Protein AF-0000000085149386 (afdb_homodimer)

Radius of gyration: 17.2 Å; Cα contacts (8 Å, |Δi|>4): 390; chains: 2; bounding box: 35×46×40 Å

pLDDT: mean 97.73, std 4.38, range [57.62, 98.94]

Solvent-accessible surface area (backbone atoms only — not comparable to full-atom values): 10062 Å² total; per-residue (Å²): 131,80,49,33,31,37,44,34,41,39,27,31,30,88,90,26,34,68,60,46,50,55,50,55,59,66,48,38,65,64,48,51,67,35,75,48,41,74,44,58,36,33,30,37,32,74,87,40,84,38,33,34,32,40,49,32,33,22,60,37,65,69,44,46,53,53,56,72,67,32,66,68,54,52,48,42,52,63,74,36,62,91,28,57,71,46,78,48,76,42,53,29,33,74,76,78,132,79,49,33,30,39,44,35,41,38,27,31,30,89,92,24,34,67,60,46,50,55,50,54,60,66,46,39,66,64,49,51,68,36,75,49,40,73,42,56,36,34,28,36,32,73,87,39,83,39,36,34,34,39,50,31,32,23,60,37,66,69,42,47,52,52,56,72,67,34,67,69,54,53,50,41,53,64,74,36,61,92,28,57,71,45,75,48,78,42,54,29,34,75,77,77

Foldseek 3Di:
DFWKKKKKKWFWDPVCQVQLVVLLVVCAPVVCPAPFWPHWDKDADPVHRRIIMIITIGNDPVSVVVVCPDVSVVVSCVSCPVGTDDMDMDIDTDPD/DFWKKKKKKWFWDPVCQVQLVVLLVVCAPVVCPFPFWPHWDKDADPVHRRMIIIITIGNDPVSVVVVVPDVSVVVSCVSCPVGTDDMDMDIDTDPD

InterPro domains:
  IPR007138 Antibiotic biosynthesis monooxygenase domain [PF03992] (5-78)
  IPR007138 Antibiotic biosynthesis monooxygenase domain [PS51725] (4-92)
  IPR011008 Dimeric alpha-beta barrel [SSF54909] (1-91)
  IPR050744 AI-2 Signaling Cycle Isomerase LsrG [PTHR33336] (3-86)

Secondary structure (DSSP, 8-state):
-PPEEEEEEEEE-GGGHHHHHHHHHHHHHHHHTSTTEEEEEEEEESS-TTEEEEEEEES-HHHHHHHHT-HHHHHHHHHTTTTEEEEEEEEEEE--/-PPEEEEEEEEE-GGGHHHHHHHHHHHHHHHHTSTTEEEEEEEEESS-TTEEEEEEEES-HHHHHHHHT-HHHHHHHHHTTTTEEEEEEEEEEE--

Organism: Shewanella frigidimarina (strain NCIMB 400) (NCBI:txid318167)

Structure (mmCIF, N/CA/C/O backbone):
data_AF-0000000085149386-model_v1
#
loop_
_entity.id
_entity.type
_entity.pdbx_description
1 polymer 'Antibiotic biosynthesis monooxygenase'
#
loop_
_atom_site.group_PDB
_atom_site.id
_atom_site.type_symbol
_atom_site.label_atom_id
_atom_site.label_alt_id
_atom_site.label_comp_id
_atom_site.label_asym_id
_atom_site.label_entity_id
_atom_site.label_seq_id
_a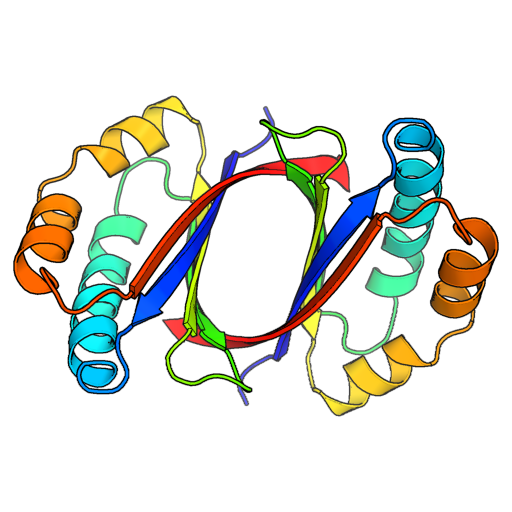tom_site.pdbx_PDB_ins_code
_atom_site.Cartn_x
_atom_site.Cartn_y
_atom_site.Cartn_z
_atom_site.occupancy
_atom_site.B_iso_or_equiv
_atom_site.auth_seq_id
_atom_site.auth_comp_id
_atom_site.auth_asym_id
_atom_site.auth_atom_id
_atom_site.pdbx_PDB_model_num
ATOM 1 N N . MET A 1 1 ? -15.672 -8.008 11.695 1 58 1 MET A N 1
ATOM 2 C CA . MET A 1 1 ? -15.82 -7.105 10.555 1 58 1 MET A CA 1
ATOM 3 C C . MET A 1 1 ? -14.469 -6.727 9.977 1 58 1 MET A C 1
ATOM 5 O O . MET A 1 1 ? -13.469 -6.676 10.695 1 58 1 MET A O 1
ATOM 9 N N . SER A 1 2 ? -14.32 -6.66 8.633 1 85 2 SER A N 1
ATOM 10 C CA . SER A 1 2 ? -12.992 -6.484 8.062 1 85 2 SER A CA 1
ATOM 11 C C . SER A 1 2 ? -12.523 -5.039 8.188 1 85 2 SER A C 1
ATOM 13 O O . SER A 1 2 ? -13.336 -4.113 8.18 1 85 2 SER A O 1
ATOM 15 N N . HIS A 1 3 ? -11.344 -4.836 8.68 1 96.31 3 HIS A N 1
ATOM 16 C CA . HIS A 1 3 ? -10.75 -3.51 8.797 1 96.31 3 HIS A CA 1
ATOM 17 C C . HIS A 1 3 ? -10.656 -2.832 7.43 1 96.31 3 HIS A C 1
ATOM 19 O O . HIS A 1 3 ? -10.664 -3.504 6.395 1 96.31 3 HIS A O 1
ATOM 25 N N . LEU A 1 4 ? -10.797 -1.495 7.469 1 98.56 4 LEU A N 1
ATOM 26 C CA . LEU A 1 4 ? -10.594 -0.702 6.258 1 98.56 4 LEU A CA 1
ATOM 27 C C . LEU A 1 4 ? -9.125 -0.352 6.074 1 98.56 4 LEU A C 1
ATOM 29 O O . LEU A 1 4 ? -8.461 0.085 7.02 1 98.56 4 LEU A O 1
ATOM 33 N N . THR A 1 5 ? -8.648 -0.653 4.863 1 98.81 5 THR A N 1
ATOM 34 C CA . THR A 1 5 ? -7.312 -0.192 4.504 1 98.81 5 THR A CA 1
ATOM 35 C C . THR A 1 5 ? -7.391 0.99 3.543 1 98.81 5 THR A C 1
ATOM 37 O O . THR A 1 5 ? -8.172 0.972 2.588 1 98.81 5 THR A O 1
ATOM 40 N N . ILE A 1 6 ? -6.668 2.047 3.873 1 98.88 6 ILE A N 1
ATOM 41 C CA . ILE A 1 6 ? -6.516 3.191 2.98 1 98.88 6 ILE A CA 1
ATOM 42 C C . ILE A 1 6 ? -5.086 3.248 2.451 1 98.88 6 ILE A C 1
ATOM 44 O O . ILE A 1 6 ? -4.129 3.141 3.221 1 98.88 6 ILE A O 1
ATOM 48 N N . VAL A 1 7 ? -4.996 3.332 1.133 1 98.88 7 VAL A N 1
ATOM 49 C CA . VAL A 1 7 ? -3.707 3.592 0.501 1 98.88 7 VAL A CA 1
ATOM 50 C C . VAL A 1 7 ? -3.719 4.973 -0.149 1 98.88 7 VAL A C 1
ATOM 52 O O . VAL A 1 7 ? -4.434 5.199 -1.129 1 98.88 7 VAL A O 1
ATOM 55 N N . ALA A 1 8 ? -2.955 5.898 0.405 1 98.81 8 ALA A N 1
ATOM 56 C CA . ALA A 1 8 ? -2.85 7.258 -0.122 1 98.81 8 ALA A CA 1
ATOM 57 C C . ALA A 1 8 ? -1.481 7.496 -0.754 1 98.81 8 ALA A C 1
ATOM 59 O O . ALA A 1 8 ? -0.45 7.297 -0.108 1 98.81 8 ALA A O 1
ATOM 60 N N . ASN A 1 9 ? -1.475 7.875 -1.968 1 98.88 9 ASN A N 1
ATOM 61 C CA . ASN A 1 9 ? -0.25 8.242 -2.672 1 98.88 9 ASN A CA 1
ATOM 62 C C . ASN A 1 9 ? -0.144 9.75 -2.865 1 98.88 9 ASN A C 1
ATOM 64 O O . ASN A 1 9 ? -1.094 10.391 -3.32 1 98.88 9 ASN A O 1
ATOM 68 N N . ILE A 1 10 ? 0.992 10.289 -2.449 1 98.81 10 ILE A N 1
ATOM 69 C CA . ILE A 1 10 ? 1.291 11.711 -2.57 1 98.81 10 ILE A CA 1
ATOM 70 C C . ILE A 1 10 ? 2.582 11.906 -3.365 1 98.81 10 ILE A C 1
ATOM 72 O O . ILE A 1 10 ? 3.633 11.383 -2.986 1 98.81 10 ILE A O 1
ATOM 76 N N . LYS A 1 11 ? 2.486 12.578 -4.465 1 98.81 11 LYS A N 1
ATOM 77 C CA . LYS A 1 11 ? 3.672 12.945 -5.234 1 98.81 11 LYS A CA 1
ATOM 78 C C . LYS A 1 11 ? 3.939 14.445 -5.156 1 98.81 11 LYS A C 1
ATOM 80 O O . LYS A 1 11 ? 3.113 15.25 -5.594 1 98.81 11 LYS A O 1
ATOM 85 N N . ALA A 1 12 ? 5.062 14.758 -4.633 1 98.88 12 ALA A N 1
ATOM 86 C CA . ALA A 1 12 ? 5.473 16.141 -4.488 1 98.88 12 ALA A CA 1
ATOM 87 C C . ALA A 1 12 ? 6.031 16.703 -5.797 1 98.88 12 ALA A C 1
ATOM 89 O O . ALA A 1 12 ? 6.594 15.945 -6.602 1 98.88 12 ALA A O 1
ATOM 90 N N . LYS A 1 13 ? 5.863 17.969 -5.977 1 98.69 13 LYS A N 1
ATOM 91 C CA . LYS A 1 13 ? 6.621 18.641 -7.027 1 98.69 13 LYS A CA 1
ATOM 92 C C . LYS A 1 13 ? 8.117 18.625 -6.719 1 98.69 13 LYS A C 1
ATOM 94 O O . LYS A 1 13 ? 8.516 18.734 -5.559 1 98.69 13 LYS A O 1
ATOM 99 N N . ALA A 1 14 ? 8.883 18.594 -7.777 1 97.31 14 ALA A N 1
ATOM 100 C CA . ALA A 1 14 ? 10.32 18.344 -7.676 1 97.31 14 ALA A CA 1
ATOM 101 C C . ALA A 1 14 ? 10.992 19.359 -6.754 1 97.31 14 ALA A C 1
ATOM 103 O O . ALA A 1 14 ? 11.922 19.016 -6.02 1 97.31 14 ALA A O 1
ATOM 104 N N . ASP A 1 15 ? 10.469 20.516 -6.734 1 97.69 15 ASP A N 1
ATOM 105 C CA . ASP A 1 15 ? 11.117 21.562 -5.969 1 97.69 15 ASP A CA 1
ATOM 106 C C . ASP A 1 15 ? 10.555 21.641 -4.555 1 97.69 15 ASP A C 1
ATOM 108 O O . ASP A 1 15 ? 11 22.469 -3.746 1 97.69 15 ASP A O 1
ATOM 112 N N . ASN A 1 16 ? 9.633 20.734 -4.223 1 98.5 16 ASN A N 1
ATOM 113 C CA . ASN A 1 16 ? 8.93 20.859 -2.953 1 98.5 16 ASN A CA 1
ATOM 114 C C . ASN A 1 16 ? 8.914 19.547 -2.182 1 98.5 16 ASN A C 1
ATOM 116 O O . ASN A 1 16 ? 8.062 19.344 -1.312 1 98.5 16 ASN A O 1
ATOM 120 N N . ILE A 1 17 ? 9.836 18.641 -2.479 1 98.62 17 ILE A N 1
ATOM 121 C CA . ILE A 1 17 ? 9.844 17.297 -1.9 1 98.62 17 ILE A CA 1
ATOM 122 C C . ILE A 1 17 ? 10.023 17.391 -0.387 1 98.62 17 ILE A C 1
ATOM 124 O O . ILE A 1 17 ? 9.273 16.766 0.373 1 98.62 17 ILE A O 1
ATOM 128 N N . GLU A 1 18 ? 10.961 18.156 0.115 1 98.44 18 GLU A N 1
ATOM 129 C CA . GLU A 1 18 ? 11.242 18.25 1.543 1 98.44 18 GLU A CA 1
ATOM 130 C C . GLU A 1 18 ? 10.094 18.906 2.299 1 98.44 18 GLU A C 1
ATOM 132 O O . GLU A 1 18 ? 9.773 18.5 3.422 1 98.44 18 GLU A O 1
ATOM 137 N N . LEU A 1 19 ? 9.539 19.906 1.743 1 98.69 19 LEU A N 1
ATOM 138 C CA . LEU A 1 19 ? 8.375 20.547 2.348 1 98.69 19 LEU A CA 1
ATOM 139 C C . LEU A 1 19 ? 7.242 19.531 2.535 1 98.69 19 LEU A C 1
ATOM 141 O O . LEU A 1 19 ? 6.68 19.422 3.629 1 98.69 19 LEU A O 1
ATOM 145 N N . VAL A 1 20 ? 6.926 18.828 1.473 1 98.81 20 VAL A N 1
ATOM 146 C CA . VAL A 1 20 ? 5.832 17.859 1.518 1 98.81 20 VAL A CA 1
ATOM 147 C C . VAL A 1 20 ? 6.141 16.781 2.551 1 98.81 20 VAL A C 1
ATOM 149 O O . VAL A 1 20 ? 5.285 16.438 3.375 1 98.81 20 VAL A O 1
ATOM 152 N N . LYS A 1 21 ? 7.34 16.281 2.561 1 98.75 21 LYS A N 1
ATOM 153 C CA . LYS A 1 21 ? 7.746 15.273 3.529 1 98.75 21 LYS A CA 1
ATOM 154 C C . LYS A 1 21 ? 7.535 15.758 4.961 1 98.75 21 LYS A C 1
ATOM 156 O O . LYS A 1 21 ? 6.938 15.062 5.777 1 98.75 21 LYS A O 1
ATOM 161 N N . THR A 1 22 ? 8.008 16.953 5.211 1 98.75 22 THR A N 1
ATOM 162 C CA . THR A 1 22 ? 7.922 17.531 6.547 1 98.75 22 THR A CA 1
ATOM 163 C C . THR A 1 22 ? 6.469 17.625 7.004 1 98.75 22 THR A C 1
ATOM 165 O O . THR A 1 22 ? 6.145 17.266 8.141 1 98.75 22 THR A O 1
ATOM 168 N N . GLU A 1 23 ? 5.645 18.047 6.133 1 98.81 23 GLU A N 1
ATOM 169 C CA . GLU A 1 23 ? 4.234 18.219 6.469 1 98.81 23 GLU A CA 1
ATOM 170 C C . GLU A 1 23 ? 3.553 16.859 6.66 1 98.81 23 GLU A C 1
ATOM 172 O O . GLU A 1 23 ? 2.676 16.719 7.512 1 98.81 23 GLU A O 1
ATOM 177 N N . LEU A 1 24 ? 3.934 15.859 5.875 1 98.81 24 LEU A N 1
ATOM 178 C CA . LEU A 1 24 ? 3.377 14.523 6.023 1 98.81 24 LEU A CA 1
ATOM 179 C C . LEU A 1 24 ? 3.768 13.922 7.367 1 98.81 24 LEU A C 1
ATOM 181 O O . LEU A 1 24 ? 2.945 13.281 8.031 1 98.81 24 LEU A O 1
ATOM 185 N N . VAL A 1 25 ? 4.984 14.094 7.793 1 98.75 25 VAL A N 1
ATOM 186 C CA . VAL A 1 25 ? 5.496 13.539 9.039 1 98.75 25 VAL A CA 1
ATOM 187 C C . VAL A 1 25 ? 4.699 14.086 10.219 1 98.75 25 VAL A C 1
ATOM 189 O O . VAL A 1 25 ? 4.449 13.375 11.195 1 98.75 25 VAL A O 1
ATOM 192 N N . LYS A 1 26 ? 4.203 15.305 10.133 1 98.5 26 LYS A N 1
ATOM 193 C CA . LYS A 1 26 ? 3.443 15.938 11.211 1 98.5 26 LYS A CA 1
ATOM 194 C C . LYS A 1 26 ? 2.115 15.219 11.438 1 98.5 26 LYS A C 1
ATOM 196 O O . LYS A 1 26 ? 1.51 15.352 12.508 1 98.5 26 LYS A O 1
ATOM 201 N N . LEU A 1 27 ? 1.667 14.516 10.445 1 98.75 27 LEU A N 1
ATOM 202 C CA . LEU A 1 27 ? 0.359 13.875 10.523 1 98.75 27 LEU A CA 1
ATOM 203 C C . LEU A 1 27 ? 0.434 12.586 11.336 1 98.75 27 LEU A C 1
ATOM 205 O O . LEU A 1 27 ? -0.589 12.086 11.805 1 98.75 27 LEU A O 1
ATOM 209 N N . ILE A 1 28 ? 1.586 12 11.516 1 98.69 28 ILE A N 1
ATOM 210 C CA . ILE A 1 28 ? 1.749 10.602 11.914 1 98.69 28 ILE A CA 1
ATOM 211 C C . ILE A 1 28 ? 1.278 10.414 13.352 1 98.69 28 ILE A C 1
ATOM 213 O O . ILE A 1 28 ? 0.315 9.688 13.609 1 98.69 28 ILE A O 1
ATOM 217 N N . GLU A 1 29 ? 1.832 11.102 14.305 1 98.38 29 GLU A N 1
ATOM 218 C CA . GLU A 1 29 ? 1.547 10.859 15.719 1 98.38 29 GLU A CA 1
ATOM 219 C C . GLU A 1 29 ? 0.106 11.227 16.062 1 98.38 29 GLU A C 1
ATOM 221 O O . GLU A 1 29 ? -0.576 10.492 16.766 1 98.38 29 GLU A O 1
ATOM 226 N N . VAL A 1 30 ? -0.347 12.328 15.594 1 98.31 30 VAL A N 1
ATOM 227 C CA . VAL A 1 30 ? -1.688 12.797 15.93 1 98.31 30 VAL A CA 1
ATOM 228 C C . VAL A 1 30 ? -2.729 11.836 15.352 1 98.31 30 VAL A C 1
ATOM 230 O O . VAL A 1 30 ? -3.746 11.555 15.992 1 98.31 30 VAL A O 1
ATOM 233 N N . THR A 1 31 ? -2.541 11.375 14.094 1 98.69 31 THR A N 1
ATOM 234 C CA . THR A 1 31 ? -3.469 10.438 13.469 1 98.69 31 THR A CA 1
ATOM 235 C C . THR A 1 31 ? -3.455 9.094 14.188 1 98.69 31 THR A C 1
ATOM 237 O O . THR A 1 31 ? -4.508 8.5 14.422 1 98.69 31 THR A O 1
ATOM 240 N N . ARG A 1 32 ? -2.248 8.539 14.555 1 98.62 32 ARG A N 1
ATOM 241 C CA . ARG A 1 32 ? -2.135 7.27 15.258 1 98.62 32 ARG A CA 1
ATOM 242 C C . ARG A 1 32 ? -2.871 7.312 16.594 1 98.62 32 ARG A C 1
ATOM 244 O O . ARG A 1 32 ? -3.318 6.281 17.094 1 98.62 32 ARG A O 1
ATOM 251 N N . ALA A 1 33 ? -3.07 8.531 17.125 1 98.44 33 ALA A N 1
ATOM 252 C CA . ALA A 1 33 ? -3.736 8.703 18.422 1 98.44 33 ALA A CA 1
ATOM 253 C C . ALA A 1 33 ? -5.25 8.781 18.25 1 98.44 33 ALA A C 1
ATOM 255 O O . ALA A 1 33 ? -5.992 8.727 19.234 1 98.44 33 ALA A O 1
ATOM 256 N N . GLU A 1 34 ? -5.727 8.867 17.062 1 98.38 34 GLU A N 1
ATOM 257 C CA . GLU A 1 34 ? -7.156 9 16.797 1 98.38 34 GLU A CA 1
ATOM 258 C C . GLU A 1 34 ? -7.898 7.699 17.078 1 98.38 34 GLU A C 1
ATOM 260 O O . GLU A 1 34 ? -7.363 6.613 16.844 1 98.38 34 GLU A O 1
ATOM 265 N N . GLU A 1 35 ? -9.078 7.855 17.5 1 98.12 35 GLU A N 1
ATOM 266 C CA . GLU A 1 35 ? -9.938 6.691 17.703 1 98.12 35 GLU A CA 1
ATOM 267 C C . GLU A 1 35 ? -10.117 5.902 16.406 1 98.12 35 GLU A C 1
ATOM 269 O O . GLU A 1 35 ? -10.414 6.477 15.359 1 98.12 35 GLU A O 1
ATOM 274 N N . GLY A 1 36 ? -9.875 4.609 16.5 1 98.38 36 GLY A N 1
ATOM 275 C CA . GLY A 1 36 ? -10.141 3.719 15.375 1 98.38 36 GLY A CA 1
ATOM 276 C C . GLY A 1 36 ? -8.945 3.531 14.461 1 98.38 36 GLY A C 1
ATOM 277 O O . GLY A 1 36 ? -8.953 2.67 13.586 1 98.38 36 GLY A O 1
ATOM 278 N N . CYS A 1 37 ? -7.914 4.367 14.609 1 98.75 37 CYS A N 1
ATOM 279 C CA . CYS A 1 37 ? -6.707 4.184 13.82 1 98.75 37 CYS A CA 1
ATOM 280 C C . CYS A 1 37 ? -5.895 2.998 14.328 1 98.75 37 CYS A C 1
ATOM 282 O O . CYS A 1 3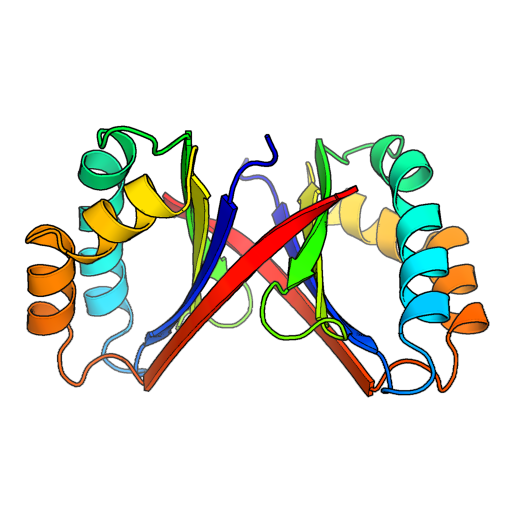7 ? -5.391 3.02 15.445 1 98.75 37 CYS A O 1
ATOM 284 N N . ILE A 1 38 ? -5.754 2.012 13.547 1 98.56 38 ILE A N 1
ATOM 285 C CA . ILE A 1 38 ? -5.012 0.811 13.914 1 98.56 38 ILE A CA 1
ATOM 286 C C . ILE A 1 38 ? -3.551 0.959 13.492 1 98.56 38 ILE A C 1
ATOM 288 O O . ILE A 1 38 ? -2.641 0.607 14.25 1 98.56 38 ILE A O 1
ATOM 292 N N . SER A 1 39 ? -3.344 1.444 12.344 1 98.31 39 SER A N 1
ATOM 293 C CA . SER A 1 39 ? -2.006 1.742 11.844 1 98.31 39 SER A CA 1
ATOM 294 C C . SER A 1 39 ? -2.027 2.9 10.852 1 98.31 39 SER A C 1
ATOM 296 O O . SER A 1 39 ? -3.043 3.143 10.195 1 98.31 39 SER A O 1
ATOM 298 N N . TYR A 1 40 ? -1.013 3.643 10.812 1 98.75 40 TYR A N 1
ATOM 299 C CA . TYR A 1 40 ? -0.788 4.82 9.984 1 98.75 40 TYR A CA 1
ATOM 300 C C . TYR A 1 40 ? 0.69 4.973 9.641 1 98.75 40 TYR A C 1
ATOM 302 O O . TYR A 1 40 ? 1.415 5.711 10.312 1 98.75 40 TYR A O 1
ATOM 310 N N . ASP A 1 41 ? 1.121 4.332 8.531 1 98.69 41 ASP A N 1
ATOM 311 C CA . ASP A 1 41 ? 2.545 4.215 8.234 1 98.69 41 ASP A CA 1
ATOM 312 C C . ASP A 1 41 ? 2.91 5.008 6.98 1 98.69 41 ASP A C 1
ATOM 314 O O . ASP A 1 41 ? 2.334 4.789 5.914 1 98.69 41 ASP A O 1
ATOM 318 N N . LEU A 1 42 ? 3.787 5.918 7.133 1 98.88 42 LEU A N 1
ATOM 319 C CA . LEU A 1 42 ? 4.297 6.707 6.016 1 98.88 42 LEU A CA 1
ATOM 320 C C . LEU A 1 42 ? 5.484 6.012 5.359 1 98.88 42 LEU A C 1
ATOM 322 O O . LEU A 1 42 ? 6.41 5.574 6.043 1 98.88 42 LEU A O 1
ATOM 326 N N . HIS A 1 43 ? 5.395 5.848 4.043 1 98.81 43 HIS A N 1
ATOM 327 C CA . HIS A 1 43 ? 6.469 5.27 3.238 1 98.81 43 HIS A CA 1
ATOM 328 C C . HIS A 1 43 ? 7.023 6.289 2.252 1 98.81 43 HIS A C 1
ATOM 330 O O . HIS A 1 43 ? 6.359 7.277 1.927 1 98.81 43 HIS A O 1
ATOM 336 N N . ARG A 1 44 ? 8.273 6.055 1.864 1 98.62 44 ARG A N 1
ATOM 337 C CA . ARG A 1 44 ? 8.828 6.727 0.692 1 98.62 44 ARG A CA 1
ATOM 338 C C . ARG A 1 44 ? 9.266 5.715 -0.359 1 98.62 44 ARG A C 1
ATOM 340 O O . ARG A 1 44 ? 9.836 4.6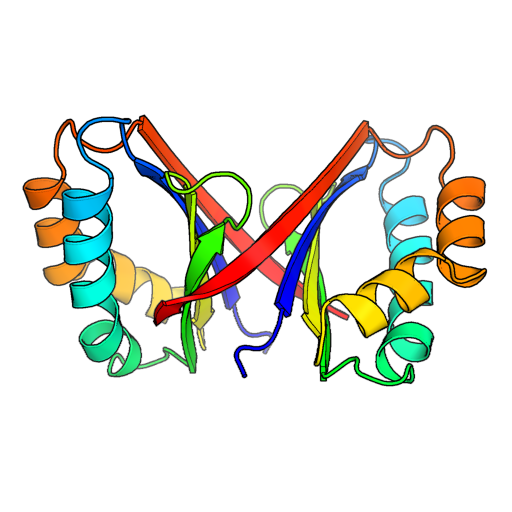72 -0.026 1 98.62 44 ARG A O 1
ATOM 347 N N . ASP A 1 45 ? 8.992 6.039 -1.663 1 98.81 45 ASP A N 1
ATOM 348 C CA . ASP A 1 45 ? 9.391 5.211 -2.797 1 98.81 45 ASP A CA 1
ATOM 349 C C . ASP A 1 45 ? 10.914 5.23 -2.979 1 98.81 45 ASP A C 1
ATOM 351 O O . ASP A 1 45 ? 11.516 6.301 -3.061 1 98.81 45 ASP A O 1
ATOM 355 N N . ASN A 1 46 ? 11.477 4.031 -3.029 1 98.06 46 ASN A N 1
ATOM 356 C CA . ASN A 1 46 ? 12.93 3.93 -3.096 1 98.06 46 ASN A CA 1
ATOM 357 C C . ASN A 1 46 ? 13.461 4.367 -4.457 1 98.06 46 ASN A C 1
ATOM 359 O O . ASN A 1 46 ? 14.641 4.695 -4.594 1 98.06 46 ASN A O 1
ATOM 363 N N . GLU A 1 47 ? 12.594 4.391 -5.465 1 97.81 47 GLU A N 1
ATOM 364 C CA . GLU A 1 47 ? 13.031 4.699 -6.824 1 97.81 47 GLU A CA 1
ATOM 365 C C . GLU A 1 47 ? 12.547 6.078 -7.262 1 97.81 47 GLU A C 1
ATOM 367 O O . GLU A 1 47 ? 12.844 6.523 -8.367 1 97.81 47 GLU A O 1
ATOM 372 N N . ASN A 1 48 ? 11.734 6.715 -6.543 1 98.25 48 ASN A N 1
ATOM 373 C CA . ASN A 1 48 ? 11.195 8.047 -6.793 1 98.25 48 ASN A CA 1
ATOM 374 C C . ASN A 1 48 ? 11.023 8.836 -5.496 1 98.25 48 ASN A C 1
ATOM 376 O O . ASN A 1 48 ? 9.984 8.734 -4.84 1 98.25 48 ASN A O 1
ATOM 380 N N . SER A 1 49 ? 11.977 9.641 -5.137 1 97.62 49 SER A N 1
ATOM 381 C CA . SER A 1 49 ? 12.039 10.312 -3.846 1 97.62 49 SER A CA 1
ATOM 382 C C . SER A 1 49 ? 10.867 11.273 -3.668 1 97.62 49 SER A C 1
ATOM 384 O O . SER A 1 49 ? 10.586 11.719 -2.553 1 97.62 49 SER A O 1
ATOM 386 N N . ALA A 1 50 ? 10.195 11.648 -4.758 1 98.69 50 ALA A N 1
ATOM 387 C CA . ALA A 1 50 ? 9.062 12.57 -4.68 1 98.69 50 ALA A CA 1
ATOM 388 C C . ALA A 1 50 ? 7.777 11.828 -4.328 1 98.69 50 ALA A C 1
ATOM 390 O O . ALA A 1 50 ? 6.754 12.453 -4.039 1 98.69 50 ALA A O 1
ATOM 391 N N . HIS A 1 51 ? 7.777 10.531 -4.363 1 98.88 51 HIS A N 1
ATOM 392 C CA . HIS A 1 51 ? 6.586 9.719 -4.145 1 98.88 51 HIS A CA 1
ATOM 393 C C . HIS A 1 51 ? 6.535 9.18 -2.715 1 98.88 51 HIS A C 1
ATOM 395 O O . HIS A 1 51 ? 7.387 8.383 -2.316 1 98.88 51 HIS A O 1
ATOM 401 N N . PHE A 1 52 ? 5.48 9.664 -1.913 1 98.94 52 PHE A N 1
ATOM 402 C CA . PHE A 1 52 ? 5.168 9.203 -0.566 1 98.94 52 PHE A CA 1
ATOM 403 C C . PHE A 1 52 ? 3.867 8.406 -0.554 1 98.94 52 PHE A C 1
ATOM 405 O O . PHE A 1 52 ? 3.008 8.602 -1.418 1 98.94 52 PHE A O 1
ATOM 412 N N . MET A 1 53 ? 3.773 7.555 0.472 1 98.94 53 MET A N 1
ATOM 413 C CA . MET A 1 53 ? 2.568 6.738 0.579 1 98.94 53 MET A CA 1
ATOM 414 C C . MET A 1 53 ? 2.215 6.477 2.039 1 98.94 53 MET A C 1
ATOM 416 O O . MET A 1 53 ? 3.07 6.074 2.828 1 98.94 53 MET A O 1
ATOM 420 N N . PHE A 1 54 ? 0.958 6.762 2.371 1 98.94 54 PHE A N 1
ATOM 421 C CA . PHE A 1 54 ? 0.427 6.254 3.629 1 98.94 54 PHE A CA 1
ATOM 422 C C . PHE A 1 54 ? -0.276 4.918 3.422 1 98.94 54 PHE A C 1
ATOM 424 O O . PHE A 1 54 ? -1.1 4.781 2.516 1 98.94 54 PHE A O 1
ATOM 431 N N . TYR A 1 55 ? 0.11 3.963 4.164 1 98.88 55 TYR A N 1
ATOM 432 C CA . TYR A 1 55 ? -0.668 2.748 4.383 1 98.88 55 TYR A CA 1
ATOM 433 C C . TYR A 1 55 ? -1.391 2.797 5.723 1 98.88 55 TYR A C 1
ATOM 435 O O . TYR A 1 55 ? -0.753 2.789 6.777 1 98.88 55 TYR A O 1
ATOM 443 N N . GLU A 1 56 ? -2.756 2.816 5.648 1 98.81 56 GLU A N 1
ATOM 444 C CA . GLU A 1 56 ? -3.562 3.037 6.848 1 98.81 56 GLU A CA 1
ATOM 445 C C . GLU A 1 56 ? -4.523 1.874 7.086 1 98.81 56 GLU A C 1
ATOM 447 O O . GLU A 1 56 ? -5.098 1.33 6.141 1 98.81 56 GLU A O 1
ATOM 452 N N . THR A 1 57 ? -4.641 1.545 8.328 1 98.75 57 THR A N 1
ATOM 453 C CA . THR A 1 57 ? -5.688 0.604 8.719 1 98.75 57 THR A CA 1
ATOM 454 C C . THR A 1 57 ? -6.602 1.218 9.773 1 98.75 57 THR A C 1
ATOM 456 O O . THR A 1 57 ? -6.125 1.751 10.781 1 98.75 57 THR A O 1
ATOM 459 N N . TRP A 1 58 ? -7.871 1.123 9.508 1 98.69 58 TRP A N 1
ATOM 460 C CA . TRP A 1 58 ? -8.891 1.729 10.359 1 98.69 58 TRP A CA 1
ATOM 461 C C . TRP A 1 58 ? -9.906 0.689 10.82 1 98.69 58 TRP A C 1
ATOM 463 O O . TRP A 1 58 ? -10.258 -0.216 10.062 1 98.69 58 TRP A O 1
ATOM 473 N N . GLN A 1 59 ? -10.359 0.905 12 1 98.44 59 GLN A N 1
ATOM 474 C CA . GLN A 1 59 ? -11.359 -0.008 12.555 1 98.44 59 GLN A CA 1
ATOM 475 C C . GLN A 1 59 ? -12.633 -0.007 11.719 1 98.44 59 GLN A C 1
ATOM 477 O O . GLN A 1 59 ? -13.227 -1.062 11.477 1 98.44 59 GLN A O 1
ATOM 482 N N . THR A 1 60 ? -13.062 1.175 11.383 1 97.81 60 THR A N 1
ATOM 483 C CA . THR A 1 60 ? -14.258 1.296 10.555 1 97.81 60 THR A CA 1
ATOM 484 C C . THR A 1 60 ? -14.109 2.451 9.562 1 97.81 60 THR A C 1
ATOM 486 O O . THR A 1 60 ? -13.305 3.357 9.773 1 97.81 60 THR A O 1
ATOM 489 N N . ARG A 1 61 ? -14.914 2.377 8.492 1 97.06 61 ARG A N 1
ATOM 490 C CA . ARG A 1 61 ? -14.938 3.465 7.52 1 97.06 61 ARG A CA 1
ATOM 491 C C . ARG A 1 61 ? -15.438 4.758 8.156 1 97.06 61 ARG A C 1
ATOM 493 O O . ARG A 1 61 ? -14.977 5.848 7.805 1 97.06 61 ARG A O 1
ATOM 500 N N . GLU A 1 62 ? -16.406 4.652 9.078 1 97.62 62 GLU A N 1
ATOM 501 C CA . GLU A 1 62 ? -16.953 5.824 9.758 1 97.62 62 GLU A CA 1
ATOM 502 C C . GLU A 1 62 ? -15.867 6.562 10.539 1 97.62 62 GLU A C 1
ATOM 504 O O . GLU A 1 62 ? -15.812 7.793 10.523 1 97.62 62 GLU A O 1
ATOM 509 N N . LEU A 1 63 ? -15.047 5.816 11.188 1 98.19 63 LEU A N 1
ATOM 510 C CA . LEU A 1 63 ? -13.984 6.434 11.977 1 98.19 63 LEU A CA 1
ATOM 511 C C . LEU A 1 63 ? -12.922 7.051 11.062 1 98.19 63 LEU A C 1
ATOM 513 O O . LEU A 1 63 ? -12.359 8.094 11.383 1 98.19 63 LEU A O 1
ATOM 517 N N . TRP A 1 64 ? -12.711 6.449 9.898 1 98.38 64 TRP A N 1
ATOM 518 C CA . TRP A 1 64 ? -11.812 7.043 8.906 1 98.38 64 TRP A CA 1
ATOM 519 C C . TRP A 1 64 ? -12.391 8.352 8.367 1 98.38 64 TRP A C 1
ATOM 521 O O . TRP A 1 64 ? -11.656 9.32 8.172 1 98.38 64 TRP A O 1
ATOM 531 N N . ARG A 1 65 ? -13.719 8.383 8.211 1 97.94 65 ARG A N 1
ATOM 532 C CA . ARG A 1 65 ? -14.352 9.609 7.742 1 97.94 65 ARG A CA 1
ATOM 533 C C . ARG A 1 65 ? -14.148 10.742 8.734 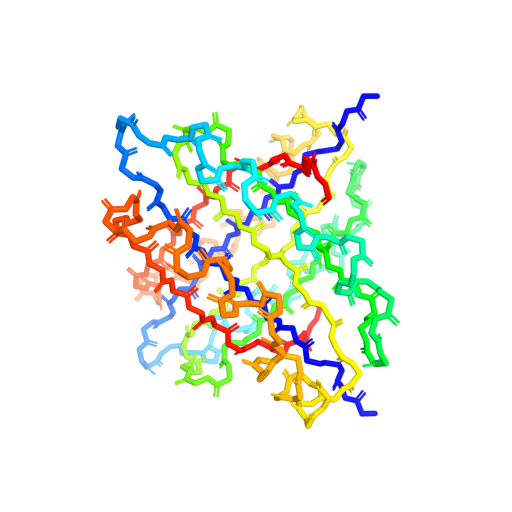1 97.94 65 ARG A C 1
ATOM 535 O O . ARG A 1 65 ? -13.945 11.898 8.344 1 97.94 65 ARG A O 1
ATOM 542 N N . VAL A 1 66 ? -14.234 10.453 9.992 1 98.12 66 VAL A N 1
ATOM 543 C CA . VAL A 1 66 ? -13.953 11.445 11.023 1 98.12 66 VAL A CA 1
ATOM 544 C C . VAL A 1 66 ? -12.523 11.977 10.859 1 98.12 66 VAL A C 1
ATOM 546 O O . VAL A 1 66 ? -12.289 13.18 10.922 1 98.12 66 VAL A O 1
ATOM 549 N N . HIS A 1 67 ? -11.594 11.047 10.641 1 98.5 67 HIS A N 1
ATOM 550 C CA . HIS A 1 67 ? -10.203 11.406 10.391 1 98.5 67 HIS A CA 1
ATOM 551 C C . HIS A 1 67 ? -10.086 12.375 9.227 1 98.5 67 HIS A C 1
ATOM 553 O O . HIS A 1 67 ? -9.336 13.352 9.297 1 98.5 67 HIS A O 1
ATOM 559 N N . MET A 1 68 ? -10.836 12.18 8.195 1 97.81 68 MET A N 1
ATOM 560 C CA . MET A 1 68 ? -10.734 12.977 6.977 1 97.81 68 MET A CA 1
ATOM 561 C C . MET A 1 68 ? -11.234 14.398 7.215 1 97.81 68 MET A C 1
ATOM 563 O O . MET A 1 68 ? -10.938 15.305 6.43 1 97.81 68 MET A O 1
ATOM 567 N N . GLU A 1 69 ? -11.93 14.602 8.297 1 97.06 69 GLU A N 1
ATOM 568 C CA . GLU A 1 69 ? -12.484 15.914 8.602 1 97.06 69 GLU A CA 1
ATOM 569 C C . GLU A 1 69 ? -11.648 16.641 9.648 1 97.06 69 GLU A C 1
ATOM 571 O O . GLU A 1 69 ? -11.977 17.766 10.047 1 97.06 69 GLU A O 1
ATOM 576 N N . ASN A 1 70 ? -10.633 16.125 10 1 96.5 70 ASN A N 1
ATOM 577 C CA . ASN A 1 70 ? -9.836 16.688 11.086 1 96.5 70 ASN A CA 1
ATOM 578 C C . ASN A 1 70 ? -9.055 17.922 10.625 1 96.5 70 ASN A C 1
ATOM 580 O O . ASN A 1 70 ? -8.656 18 9.461 1 96.5 70 ASN A O 1
ATOM 584 N N . GLN A 1 71 ? -8.766 18.781 11.586 1 97.31 71 GLN A N 1
ATOM 585 C CA . GLN A 1 71 ? -8.055 20.031 11.32 1 97.31 71 GLN A CA 1
ATOM 586 C C . GLN A 1 71 ? -6.637 19.766 10.844 1 97.31 71 GLN A C 1
ATOM 588 O O . GLN A 1 71 ? -6.102 20.516 10.016 1 97.31 71 GLN A O 1
ATOM 593 N N . HIS A 1 72 ? -6.004 18.734 11.297 1 97.56 72 HIS A N 1
ATOM 594 C CA . HIS A 1 72 ? -4.617 18.469 10.93 1 97.56 72 HIS A CA 1
ATOM 595 C C . HIS A 1 72 ? -4.484 18.188 9.438 1 97.56 72 HIS A C 1
ATOM 597 O O . HIS A 1 72 ? -3.492 18.578 8.82 1 97.56 72 HIS A O 1
ATOM 603 N N . LEU A 1 73 ? -5.465 17.516 8.844 1 97.62 73 LEU A N 1
ATOM 604 C CA . LEU A 1 73 ? -5.445 17.281 7.406 1 97.62 73 LEU A CA 1
ATOM 605 C C . LEU A 1 73 ? -5.668 18.562 6.633 1 97.62 73 LEU A C 1
ATOM 607 O O . LEU A 1 73 ? -5.02 18.812 5.609 1 97.62 73 LEU A O 1
ATOM 611 N N . ALA A 1 74 ? -6.598 19.375 7.141 1 97.44 74 ALA A N 1
ATOM 612 C CA . ALA A 1 74 ? -6.809 20.688 6.527 1 97.44 74 ALA A CA 1
ATOM 613 C C . ALA A 1 74 ? -5.531 21.531 6.566 1 97.44 74 ALA A C 1
ATOM 615 O O . ALA A 1 74 ? -5.199 22.203 5.594 1 97.44 74 ALA A O 1
ATOM 616 N N . ASP A 1 75 ? -4.867 21.516 7.633 1 98.19 75 ASP A N 1
ATOM 617 C CA . ASP A 1 75 ? -3.602 22.219 7.777 1 98.19 75 ASP A CA 1
ATOM 618 C C . ASP A 1 75 ? -2.566 21.703 6.781 1 98.19 75 ASP A C 1
ATOM 620 O O . ASP A 1 75 ? -1.823 22.484 6.188 1 98.19 75 ASP A O 1
ATOM 624 N N . PHE A 1 76 ? -2.494 20.391 6.586 1 98.62 76 PHE A N 1
ATOM 625 C CA . PHE A 1 76 ? -1.591 19.797 5.609 1 98.62 76 PHE A CA 1
ATOM 626 C C . PHE A 1 76 ? -1.887 20.312 4.207 1 98.62 76 PHE A C 1
ATOM 628 O O . PHE A 1 76 ? -0.975 20.719 3.488 1 98.62 76 PHE A O 1
ATOM 635 N N . VAL A 1 77 ? -3.139 20.328 3.855 1 97.81 77 VAL A N 1
ATOM 636 C CA . VAL A 1 77 ? -3.543 20.766 2.525 1 97.81 77 VAL A CA 1
ATOM 637 C C . VAL A 1 77 ? -3.152 22.219 2.326 1 97.81 77 VAL A C 1
ATOM 639 O O . VAL A 1 77 ? -2.586 22.594 1.292 1 97.81 77 VAL A O 1
ATOM 642 N N . ALA A 1 78 ? -3.422 23 3.303 1 98.31 78 ALA A N 1
ATOM 643 C CA . ALA A 1 78 ? -3.082 24.422 3.232 1 98.31 78 ALA A CA 1
ATOM 644 C C . ALA A 1 78 ? -1.573 24.625 3.131 1 98.31 78 ALA A C 1
ATOM 646 O O . ALA A 1 78 ? -1.099 25.422 2.316 1 98.31 78 ALA A O 1
ATOM 647 N N . ALA A 1 79 ? -0.816 23.906 3.883 1 98.5 79 ALA A N 1
ATOM 648 C CA . ALA A 1 79 ? 0.634 24.062 3.973 1 98.5 79 ALA A CA 1
ATOM 649 C C . ALA A 1 79 ? 1.315 23.578 2.691 1 98.5 79 ALA A C 1
ATOM 651 O O . ALA A 1 79 ? 2.42 24.031 2.367 1 98.5 79 ALA A O 1
ATOM 652 N N . THR A 1 80 ? 0.682 22.719 1.919 1 98.56 80 THR A N 1
ATOM 653 C CA . THR A 1 80 ? 1.337 22.125 0.754 1 98.56 80 THR A CA 1
ATOM 654 C C . THR A 1 80 ? 0.663 22.594 -0.535 1 98.56 80 THR A C 1
ATOM 656 O O . THR A 1 80 ? 0.795 21.938 -1.576 1 98.56 80 THR A O 1
ATOM 659 N N . GLN A 1 81 ? -0.131 23.594 -0.371 1 97.38 81 GLN A N 1
ATOM 660 C CA . GLN A 1 81 ? -0.771 24.141 -1.562 1 97.38 81 GLN A CA 1
ATOM 661 C C . GLN A 1 81 ? 0.26 24.469 -2.641 1 97.38 81 GLN A C 1
ATOM 663 O O . GLN A 1 81 ? 1.25 25.141 -2.373 1 97.38 81 GLN A O 1
ATOM 668 N N . GLY A 1 82 ? 0.034 23.891 -3.842 1 97.94 82 GLY A N 1
ATOM 669 C CA . GLY A 1 82 ? 0.931 24.141 -4.957 1 97.94 82 GLY A CA 1
ATOM 670 C C . GLY A 1 82 ? 2.174 23.266 -4.934 1 97.94 82 GLY A C 1
ATOM 671 O O . GLY A 1 82 ? 2.99 23.312 -5.855 1 97.94 82 GLY A O 1
ATOM 672 N N . ALA A 1 83 ? 2.369 22.453 -3.896 1 98.69 83 ALA A N 1
ATOM 673 C CA . ALA A 1 83 ? 3.594 21.672 -3.717 1 98.69 83 ALA A CA 1
ATOM 674 C C . ALA A 1 83 ? 3.375 20.203 -4.102 1 98.69 83 ALA A C 1
ATOM 676 O O . ALA A 1 83 ? 4.336 19.453 -4.254 1 98.69 83 ALA A O 1
ATOM 677 N N . VAL A 1 84 ? 2.123 19.828 -4.277 1 98.62 84 VAL A N 1
ATOM 678 C CA . VAL A 1 84 ? 1.761 18.438 -4.562 1 98.62 84 VAL A CA 1
ATOM 679 C C . VAL A 1 84 ? 1.315 18.312 -6.02 1 98.62 84 VAL A C 1
ATOM 681 O O . VAL A 1 84 ? 0.499 19.109 -6.496 1 98.62 84 VAL A O 1
ATOM 684 N N . ASP A 1 85 ? 1.933 17.391 -6.672 1 98.44 85 ASP A N 1
ATOM 685 C CA . ASP A 1 85 ? 1.62 17.141 -8.078 1 98.44 85 ASP A CA 1
ATOM 686 C C . ASP A 1 85 ? 0.435 16.188 -8.219 1 98.44 85 ASP A C 1
ATOM 688 O O . ASP A 1 85 ? -0.416 16.375 -9.094 1 98.44 85 ASP A O 1
ATOM 692 N N . GLU A 1 86 ? 0.401 15.219 -7.395 1 98.19 86 GLU A N 1
ATOM 693 C CA . GLU A 1 86 ? -0.632 14.188 -7.441 1 98.19 86 GLU A CA 1
ATOM 694 C C . GLU A 1 86 ? -0.983 13.695 -6.043 1 98.19 86 GLU A C 1
ATOM 696 O O . GLU A 1 86 ? -0.099 13.516 -5.203 1 98.19 86 GLU A O 1
ATOM 701 N N . PHE A 1 87 ? -2.227 13.547 -5.773 1 98.19 87 PHE A N 1
ATOM 702 C CA . PHE A 1 87 ? -2.77 12.922 -4.57 1 98.19 87 PHE A CA 1
ATOM 703 C C . PHE A 1 87 ? -3.885 11.945 -4.922 1 98.19 87 PHE A C 1
ATOM 705 O O . PHE A 1 87 ? -4.918 12.344 -5.465 1 98.19 87 PHE A O 1
ATOM 712 N N . THR A 1 88 ? -3.65 10.695 -4.641 1 98.25 88 THR A N 1
ATOM 713 C CA . THR A 1 88 ? -4.676 9.695 -4.895 1 98.25 88 THR A CA 1
ATOM 714 C C . THR A 1 88 ? -4.977 8.898 -3.627 1 98.25 88 THR A C 1
ATOM 716 O O . THR A 1 88 ? -4.121 8.773 -2.746 1 98.25 88 THR A O 1
ATOM 719 N N . LEU A 1 89 ? -6.199 8.414 -3.527 1 98.31 89 LEU A N 1
ATOM 720 C CA . LEU A 1 89 ? -6.668 7.633 -2.389 1 98.31 89 LEU A CA 1
ATOM 721 C C . LEU A 1 89 ? -7.438 6.402 -2.852 1 98.31 89 LEU A C 1
ATOM 723 O O . LEU A 1 89 ? -8.344 6.508 -3.68 1 98.31 89 LEU A O 1
ATOM 727 N N . ASN A 1 90 ? -7.051 5.25 -2.352 1 98.69 90 ASN A N 1
ATOM 728 C CA . ASN A 1 90 ? -7.797 4.02 -2.588 1 98.69 90 ASN A CA 1
ATOM 729 C C . ASN A 1 90 ? -8.305 3.414 -1.282 1 98.69 90 ASN A C 1
ATOM 731 O O . ASN A 1 90 ? -7.547 3.273 -0.32 1 98.69 90 ASN A O 1
ATOM 735 N N . GLU A 1 91 ? -9.617 3.1 -1.262 1 98.69 91 GLU A N 1
ATOM 736 C CA . GLU A 1 91 ? -10.18 2.277 -0.191 1 98.69 91 GLU A CA 1
ATOM 737 C C . GLU A 1 91 ? -10.062 0.792 -0.52 1 98.69 91 GLU A C 1
ATOM 739 O O . GLU A 1 91 ? -10.578 0.337 -1.545 1 98.69 91 GLU A O 1
ATOM 744 N N . MET A 1 92 ? -9.383 0.114 0.393 1 98.62 92 MET A N 1
ATOM 745 C CA . MET A 1 92 ? -9.086 -1.291 0.13 1 98.62 92 MET A CA 1
ATOM 746 C C . MET A 1 92 ? -9.602 -2.178 1.258 1 98.62 92 MET A C 1
ATOM 748 O O . MET A 1 92 ? -9.773 -1.716 2.387 1 98.62 92 MET A O 1
ATOM 752 N N . THR A 1 93 ? -9.805 -3.459 0.909 1 98.06 93 THR A N 1
ATOM 753 C CA . THR A 1 93 ? -10.109 -4.508 1.875 1 98.06 93 THR A CA 1
ATOM 754 C C . THR A 1 93 ? -9.125 -5.668 1.739 1 98.06 93 THR A C 1
ATOM 756 O O . THR A 1 93 ? -8.82 -6.105 0.626 1 98.06 93 THR A O 1
ATOM 759 N N . VAL A 1 94 ? -8.562 -6.137 2.896 1 98.19 94 VAL A N 1
ATOM 760 C CA . VAL A 1 94 ? -7.703 -7.316 2.877 1 98.19 94 VAL A CA 1
ATOM 761 C C . VAL A 1 94 ? -8.539 -8.555 2.557 1 98.19 94 VAL A C 1
ATOM 763 O O . VAL A 1 94 ? -9.555 -8.812 3.205 1 98.19 94 VAL A O 1
ATOM 766 N N . ILE A 1 95 ? -8.141 -9.328 1.599 1 97.88 95 ILE A N 1
ATOM 767 C CA . ILE A 1 95 ? -8.93 -10.492 1.204 1 97.88 95 ILE A CA 1
ATOM 768 C C . ILE A 1 95 ? -8.086 -11.758 1.349 1 97.88 95 ILE A C 1
ATOM 770 O O . ILE A 1 95 ? -8.539 -12.852 1.003 1 97.88 95 ILE A O 1
ATOM 774 N N . GLY A 1 96 ? -6.883 -11.633 1.729 1 93.62 96 GLY A N 1
ATOM 775 C CA . GLY A 1 96 ? -5.977 -12.75 1.938 1 93.62 96 GLY A CA 1
ATOM 776 C C . GLY A 1 96 ? -4.598 -12.32 2.396 1 93.62 96 GLY A C 1
ATOM 777 O O . GLY A 1 96 ? -4.242 -11.148 2.299 1 93.62 96 GLY A O 1
ATOM 778 N N . MET B 1 1 ? 18.047 -2.541 10.805 1 57.62 1 MET B N 1
ATOM 779 C CA . MET B 1 1 ? 17.969 -2.262 9.375 1 57.62 1 MET B CA 1
ATOM 780 C C . MET B 1 1 ? 16.516 -2.164 8.93 1 57.62 1 MET B C 1
ATOM 782 O O . MET B 1 1 ? 15.633 -2.812 9.5 1 57.62 1 MET B O 1
ATOM 786 N N . SER B 1 2 ? 16.156 -1.216 8.055 1 84.88 2 SER B N 1
ATOM 787 C CA . SER B 1 2 ? 14.75 -0.986 7.762 1 84.88 2 SER B CA 1
ATOM 788 C C . SER B 1 2 ? 14.195 -2.059 6.828 1 84.88 2 SER B C 1
ATOM 790 O O . SER B 1 2 ? 14.922 -2.594 5.992 1 84.88 2 SER B O 1
ATOM 792 N N . HIS B 1 3 ? 13.094 -2.646 7.188 1 96.31 3 HIS B N 1
ATOM 793 C CA . HIS B 1 3 ? 12.43 -3.639 6.355 1 96.31 3 HIS B CA 1
ATOM 794 C C . HIS B 1 3 ? 12.055 -3.055 4.996 1 96.31 3 HIS B C 1
ATOM 796 O O . HIS B 1 3 ? 11.938 -1.836 4.852 1 96.31 3 HIS B O 1
ATOM 802 N N . LEU B 1 4 ? 12.086 -3.949 3.984 1 98.56 4 LEU B N 1
ATOM 803 C CA . LEU B 1 4 ? 11.633 -3.564 2.652 1 98.56 4 LEU B CA 1
ATOM 804 C C . LEU B 1 4 ? 10.125 -3.77 2.512 1 98.56 4 LEU B C 1
ATOM 806 O O . LEU B 1 4 ? 9.602 -4.824 2.881 1 98.56 4 LEU B O 1
ATOM 810 N N . THR B 1 5 ? 9.484 -2.689 2.059 1 98.81 5 THR B N 1
ATOM 811 C CA . THR B 1 5 ? 8.078 -2.826 1.702 1 98.81 5 THR B CA 1
ATOM 812 C C . THR B 1 5 ? 7.902 -2.861 0.186 1 98.81 5 THR B C 1
ATOM 814 O O . THR B 1 5 ? 8.516 -2.072 -0.533 1 98.81 5 THR B O 1
ATOM 817 N N . ILE B 1 6 ? 7.164 -3.855 -0.286 1 98.88 6 ILE B N 1
ATOM 818 C CA . ILE B 1 6 ? 6.781 -3.934 -1.691 1 98.88 6 ILE B CA 1
ATOM 819 C C . ILE B 1 6 ? 5.281 -3.68 -1.832 1 98.88 6 ILE B C 1
ATOM 821 O O . ILE B 1 6 ? 4.477 -4.266 -1.104 1 98.88 6 ILE B O 1
ATOM 825 N N . VAL B 1 7 ? 4.973 -2.742 -2.711 1 98.88 7 VAL B N 1
ATOM 826 C CA . VAL B 1 7 ? 3.582 -2.529 -3.096 1 98.88 7 VAL B CA 1
ATOM 827 C C . VAL B 1 7 ? 3.381 -2.938 -4.555 1 98.88 7 VAL B C 1
ATOM 829 O O . VAL B 1 7 ? 3.904 -2.293 -5.465 1 98.88 7 VAL B O 1
ATOM 832 N N . ALA B 1 8 ? 2.643 -4.012 -4.773 1 98.81 8 ALA B N 1
ATOM 833 C CA . ALA B 1 8 ? 2.35 -4.504 -6.117 1 98.81 8 ALA B CA 1
ATOM 834 C C . ALA B 1 8 ? 0.881 -4.285 -6.473 1 98.81 8 ALA B C 1
ATOM 836 O O . ALA B 1 8 ? -0.013 -4.727 -5.746 1 98.81 8 ALA B O 1
ATOM 837 N N . ASN B 1 9 ? 0.648 -3.617 -7.531 1 98.88 9 ASN B N 1
ATOM 838 C CA . ASN B 1 9 ? -0.699 -3.414 -8.055 1 98.88 9 ASN B CA 1
ATOM 839 C C . ASN B 1 9 ? -0.952 -4.262 -9.297 1 98.88 9 ASN B C 1
ATOM 841 O O . ASN B 1 9 ? -0.143 -4.262 -10.227 1 98.88 9 ASN B O 1
ATOM 845 N N . ILE B 1 10 ? -2.049 -5.008 -9.25 1 98.81 10 ILE B N 1
ATOM 846 C CA . ILE B 1 10 ? -2.475 -5.863 -10.352 1 98.81 10 ILE B CA 1
ATOM 847 C C . ILE B 1 10 ? -3.891 -5.484 -10.781 1 98.81 10 ILE B C 1
ATOM 849 O O . ILE B 1 10 ? -4.82 -5.516 -9.969 1 98.81 10 ILE B O 1
ATOM 853 N N . LYS B 1 11 ? -4.031 -5.078 -12.008 1 98.81 11 LYS B N 1
ATOM 854 C CA . LYS B 1 11 ? -5.352 -4.828 -12.57 1 98.81 11 LYS B CA 1
ATOM 855 C C . LYS B 1 11 ? -5.715 -5.883 -13.609 1 98.81 11 LYS B C 1
ATOM 857 O O . LYS B 1 11 ? -5.043 -6.012 -14.633 1 98.81 11 LYS B O 1
ATOM 862 N N . ALA B 1 12 ? -6.75 -6.578 -13.32 1 98.88 12 ALA B N 1
ATOM 863 C CA . ALA B 1 12 ? -7.238 -7.625 -14.219 1 98.88 12 ALA B CA 1
ATOM 864 C C . ALA B 1 12 ? -8.047 -7.031 -15.367 1 98.88 12 ALA B C 1
ATOM 866 O O . ALA B 1 12 ? -8.68 -5.98 -15.211 1 98.88 12 ALA B O 1
ATOM 867 N N . LYS B 1 13 ? -8.023 -7.711 -16.469 1 98.69 13 LYS B N 1
ATOM 868 C CA . LYS B 1 13 ? -8.992 -7.41 -17.516 1 98.69 13 LYS B CA 1
ATOM 869 C C . LYS B 1 13 ? -10.414 -7.75 -17.047 1 98.69 13 LYS B C 1
ATOM 871 O O . LYS B 1 13 ? -10.617 -8.727 -16.328 1 98.69 13 LYS B O 1
ATOM 876 N N . ALA B 1 14 ? -11.344 -6.977 -17.562 1 97.19 14 ALA B N 1
ATOM 877 C CA . ALA B 1 14 ? -12.719 -7 -17.078 1 97.19 14 ALA B CA 1
ATOM 878 C C . ALA B 1 14 ? -13.305 -8.406 -17.141 1 97.19 14 ALA B C 1
ATOM 880 O O . ALA B 1 14 ? -14.07 -8.812 -16.266 1 97.19 14 ALA B O 1
ATOM 881 N N . ASP B 1 15 ? -12.875 -9.133 -18.094 1 97.62 15 ASP B N 1
ATOM 882 C CA . ASP B 1 15 ? -13.469 -10.453 -18.297 1 97.62 15 ASP B CA 1
ATOM 883 C C . ASP B 1 15 ? -12.688 -11.531 -17.562 1 97.62 15 ASP B C 1
ATOM 885 O O . ASP B 1 15 ? -13.062 -12.703 -17.578 1 97.62 15 ASP B O 1
ATOM 889 N N . ASN B 1 16 ? -11.656 -11.125 -16.812 1 98.5 16 ASN B N 1
ATOM 890 C CA . ASN B 1 16 ? -10.766 -12.117 -16.234 1 98.5 16 ASN B CA 1
ATOM 891 C C . ASN B 1 16 ?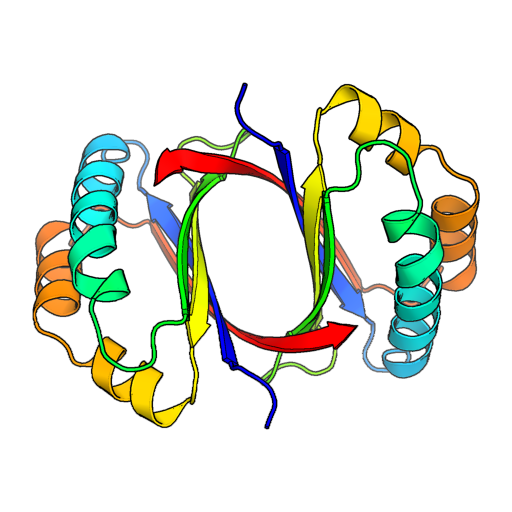 -10.516 -11.844 -14.75 1 98.5 16 ASN B C 1
ATOM 893 O O . ASN B 1 16 ? -9.523 -12.305 -14.188 1 98.5 16 ASN B O 1
ATOM 897 N N . ILE B 1 17 ? -11.391 -11.094 -14.094 1 98.56 17 ILE B N 1
ATOM 898 C CA . ILE B 1 17 ? -11.195 -10.664 -12.711 1 98.56 17 ILE B CA 1
ATOM 899 C C . ILE B 1 17 ? -11.133 -11.883 -11.797 1 98.56 17 ILE B C 1
ATOM 901 O O . ILE B 1 17 ? -10.211 -12 -10.977 1 98.56 17 ILE B O 1
ATOM 905 N N . GLU B 1 18 ? -12.023 -12.828 -11.906 1 98.44 18 GLU B N 1
ATOM 906 C CA . GLU B 1 18 ? -12.07 -13.992 -11.016 1 98.44 18 GLU B CA 1
ATOM 907 C C . GLU B 1 18 ? -10.859 -14.898 -11.234 1 98.44 18 GLU B C 1
ATOM 909 O O . GLU B 1 18 ? -10.328 -15.469 -10.281 1 98.44 18 GLU B O 1
ATOM 914 N N . LEU B 1 19 ? -10.484 -15.078 -12.438 1 98.69 19 LEU B N 1
ATOM 915 C CA . LEU B 1 19 ? -9.289 -15.859 -12.734 1 98.69 19 LEU B CA 1
ATOM 916 C C . LEU B 1 19 ? -8.07 -15.266 -12.039 1 98.69 19 LEU B C 1
ATOM 918 O O . LEU B 1 19 ? -7.328 -15.977 -11.359 1 98.69 19 LEU B O 1
ATOM 922 N N . VAL B 1 20 ? -7.879 -13.984 -12.219 1 98.81 20 VAL B N 1
ATOM 923 C CA . VAL B 1 20 ? -6.723 -13.305 -11.641 1 98.81 20 VAL B CA 1
ATOM 924 C C . VAL B 1 20 ? -6.77 -13.414 -10.117 1 98.81 20 VAL B C 1
ATOM 926 O O . VAL B 1 20 ? -5.766 -13.75 -9.484 1 98.81 20 VAL B O 1
ATOM 929 N N . LYS B 1 21 ? -7.906 -13.195 -9.547 1 98.75 21 LYS B N 1
ATOM 930 C CA . LYS B 1 21 ? -8.07 -13.305 -8.102 1 98.75 21 LYS B CA 1
ATOM 931 C C . LYS B 1 21 ? -7.66 -14.688 -7.602 1 98.75 21 LYS B C 1
ATOM 933 O O . LYS B 1 21 ? -6.879 -14.805 -6.652 1 98.75 21 LYS B O 1
ATOM 938 N N . THR B 1 22 ? -8.18 -15.672 -8.273 1 98.75 22 THR B N 1
ATOM 939 C CA . THR B 1 22 ? -7.91 -17.047 -7.883 1 98.75 22 THR B CA 1
ATOM 940 C C . THR B 1 22 ? -6.414 -17.344 -7.898 1 98.75 22 THR B C 1
ATOM 942 O O . THR B 1 22 ? -5.879 -17.938 -6.969 1 98.75 22 THR B O 1
ATOM 945 N N . GLU B 1 23 ? -5.777 -16.906 -8.906 1 98.81 23 GLU B N 1
ATOM 946 C CA . GLU B 1 23 ? -4.348 -17.156 -9.047 1 98.81 23 GLU B CA 1
ATOM 947 C C . GLU B 1 23 ? -3.543 -16.359 -8.023 1 98.81 23 GLU B C 1
ATOM 949 O O . GLU B 1 23 ? -2.525 -16.844 -7.52 1 98.81 23 GLU B O 1
ATOM 954 N N . LEU B 1 24 ? -3.973 -15.156 -7.695 1 98.81 24 LEU B N 1
ATOM 955 C CA . LEU B 1 24 ? -3.297 -14.359 -6.68 1 98.81 24 LEU B CA 1
ATOM 956 C C . LEU B 1 24 ? -3.41 -15.016 -5.309 1 98.81 24 LEU B C 1
ATOM 958 O O . LEU B 1 24 ? -2.443 -15.031 -4.543 1 98.81 24 LEU B O 1
ATOM 962 N N . VAL B 1 25 ? -4.547 -15.539 -4.973 1 98.75 25 VAL B N 1
ATOM 963 C CA . VAL B 1 25 ? -4.801 -16.156 -3.678 1 98.75 25 VAL B CA 1
ATOM 964 C C . VAL B 1 25 ? -3.861 -17.344 -3.479 1 98.75 25 VAL B C 1
ATOM 966 O O . VAL B 1 25 ? -3.396 -17.609 -2.365 1 98.75 25 VAL B O 1
ATOM 969 N N . LYS B 1 26 ? -3.479 -18.031 -4.527 1 98.5 26 LYS B N 1
ATOM 970 C CA . LYS B 1 26 ? -2.602 -19.188 -4.457 1 98.5 26 LYS B CA 1
ATOM 971 C C . LYS B 1 26 ? -1.202 -18.797 -3.988 1 98.5 26 LYS B C 1
ATOM 973 O O . LYS B 1 26 ? -0.442 -19.641 -3.51 1 98.5 26 LYS B O 1
ATOM 978 N N . LEU B 1 27 ? -0.874 -17.562 -4.156 1 98.69 27 LEU B N 1
ATOM 979 C CA . LEU B 1 27 ? 0.475 -17.109 -3.84 1 98.69 27 LEU B CA 1
ATOM 980 C C . LEU B 1 27 ? 0.637 -16.891 -2.338 1 98.69 27 LEU B C 1
ATOM 982 O O . LEU B 1 27 ? 1.76 -16.844 -1.831 1 98.69 27 LEU B O 1
ATOM 986 N N . ILE B 1 28 ? -0.421 -16.734 -1.596 1 98.69 28 ILE B N 1
ATOM 987 C CA . ILE B 1 28 ? -0.407 -16.141 -0.266 1 98.69 28 ILE B CA 1
ATOM 988 C C . ILE B 1 28 ? 0.307 -17.062 0.712 1 98.69 28 ILE B C 1
ATOM 990 O O . ILE B 1 28 ? 1.354 -16.719 1.263 1 98.69 28 ILE B O 1
ATOM 994 N N . GLU B 1 29 ? -0.143 -18.266 0.888 1 98.31 29 GLU B N 1
ATOM 995 C CA . GLU B 1 29 ? 0.386 -19.156 1.919 1 98.31 29 GLU B CA 1
ATOM 996 C C . GLU B 1 29 ? 1.831 -19.547 1.622 1 98.31 29 GLU B C 1
ATOM 998 O O . GLU B 1 29 ? 2.676 -19.547 2.52 1 98.31 29 GLU B O 1
ATOM 1003 N N . VAL B 1 30 ? 2.123 -19.875 0.427 1 98.25 30 VAL B N 1
ATOM 1004 C CA . VAL B 1 30 ? 3.463 -20.328 0.069 1 98.25 30 VAL B CA 1
ATOM 1005 C C . VAL B 1 30 ? 4.461 -19.188 0.254 1 98.25 30 VAL B C 1
ATOM 1007 O O . VAL B 1 30 ? 5.586 -19.406 0.705 1 98.25 30 VAL B O 1
ATOM 1010 N N . THR B 1 31 ? 4.105 -17.953 -0.161 1 98.69 31 THR B N 1
ATOM 1011 C CA . THR B 1 31 ? 4.984 -16.797 -0.009 1 98.69 31 THR B CA 1
ATOM 1012 C C . THR 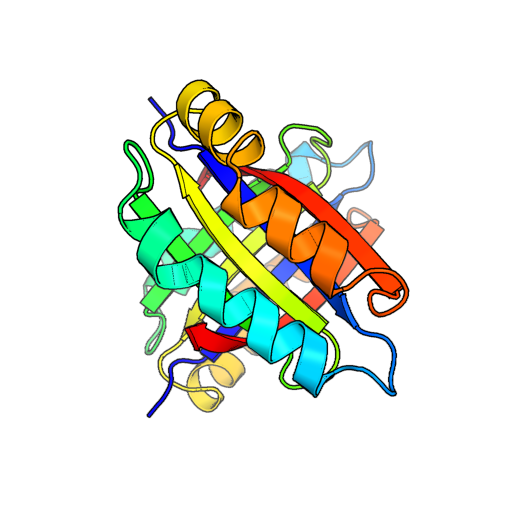B 1 31 ? 5.191 -16.469 1.466 1 98.69 31 THR B C 1
ATOM 1014 O O . THR B 1 31 ? 6.309 -16.172 1.892 1 98.69 31 THR B O 1
ATOM 1017 N N . ARG B 1 32 ? 4.113 -16.469 2.307 1 98.62 32 ARG B N 1
ATOM 1018 C CA . ARG B 1 32 ? 4.215 -16.188 3.732 1 98.62 32 ARG B CA 1
ATOM 1019 C C . ARG B 1 32 ? 5.152 -17.156 4.426 1 98.62 32 ARG B C 1
ATOM 1021 O O . ARG B 1 32 ? 5.754 -16.844 5.453 1 98.62 32 ARG B O 1
ATOM 1028 N N . ALA B 1 33 ? 5.352 -18.359 3.816 1 98.38 33 ALA B N 1
ATOM 1029 C CA . ALA B 1 33 ? 6.207 -19.391 4.398 1 98.38 33 ALA B CA 1
ATOM 1030 C C . ALA B 1 33 ? 7.664 -19.188 3.986 1 98.38 33 ALA B C 1
ATOM 1032 O O . ALA B 1 33 ? 8.562 -19.844 4.523 1 98.38 33 ALA B O 1
ATOM 1033 N N . GLU B 1 34 ? 7.922 -18.312 3.098 1 98.38 34 GLU B N 1
ATOM 1034 C CA . GLU B 1 34 ? 9.273 -18.094 2.59 1 98.38 34 GLU B CA 1
AT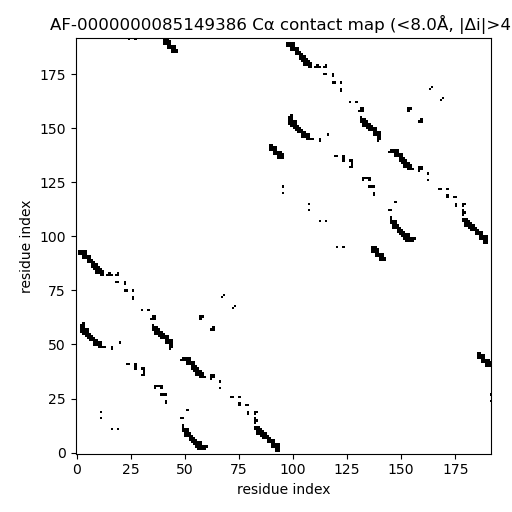OM 1035 C C . GLU B 1 34 ? 10.148 -17.406 3.629 1 98.38 34 GLU B C 1
ATOM 1037 O O . GLU B 1 34 ? 9.672 -16.547 4.383 1 98.38 34 GLU B O 1
ATOM 1042 N N . GLU B 1 35 ? 11.367 -17.734 3.561 1 98.06 35 GLU B N 1
ATOM 1043 C CA . GLU B 1 35 ? 12.336 -17.062 4.43 1 98.06 35 GLU B CA 1
ATOM 1044 C C . GLU B 1 35 ? 12.359 -15.562 4.18 1 98.06 35 GLU B C 1
ATOM 1046 O O . GLU B 1 35 ? 12.43 -15.117 3.031 1 98.06 35 GLU B O 1
ATOM 1051 N N . GLY B 1 36 ? 12.234 -14.805 5.246 1 98.31 36 GLY B N 1
ATOM 1052 C CA . GLY B 1 36 ? 12.375 -13.359 5.164 1 98.31 36 GLY B CA 1
ATOM 1053 C C . GLY B 1 36 ? 11.062 -12.641 4.926 1 98.31 36 GLY B C 1
ATOM 1054 O O . GLY B 1 36 ? 11 -11.414 5.008 1 98.31 36 GLY B O 1
ATOM 1055 N N . CYS B 1 37 ? 10.016 -13.383 4.559 1 98.75 37 CYS B N 1
ATOM 1056 C CA . CYS B 1 37 ? 8.703 -12.758 4.395 1 98.75 37 CYS B CA 1
ATOM 1057 C C . CYS B 1 37 ? 8.086 -12.43 5.746 1 98.75 37 CYS B C 1
ATOM 1059 O O . CYS B 1 37 ? 7.766 -13.336 6.523 1 98.75 37 CYS B O 1
ATOM 1061 N N . ILE B 1 38 ? 7.891 -11.211 6.031 1 98.56 38 ILE B N 1
ATOM 1062 C CA . ILE B 1 38 ? 7.312 -10.766 7.293 1 98.56 38 ILE B CA 1
ATOM 1063 C C . ILE B 1 38 ? 5.797 -10.648 7.156 1 98.56 38 ILE B C 1
ATOM 1065 O O . ILE B 1 38 ? 5.055 -11.062 8.047 1 98.56 38 ILE B O 1
ATOM 1069 N N . SER B 1 39 ? 5.363 -10.125 6.09 1 98.38 39 SER B N 1
ATOM 1070 C CA . SER B 1 39 ? 3.939 -10.047 5.773 1 98.38 39 SER B CA 1
ATOM 1071 C C . SER B 1 39 ? 3.711 -10.047 4.266 1 98.38 39 SER B C 1
ATOM 1073 O O . SER B 1 39 ? 4.582 -9.633 3.498 1 98.38 39 SER B O 1
ATOM 1075 N N . TYR B 1 40 ? 2.637 -10.57 3.84 1 98.75 40 TYR B N 1
ATOM 1076 C CA . TYR B 1 40 ? 2.189 -10.727 2.461 1 98.75 40 TYR B CA 1
ATOM 1077 C C . TYR B 1 40 ? 0.668 -10.68 2.373 1 98.75 40 TYR B C 1
ATOM 1079 O O . TYR B 1 40 ? 0.011 -11.727 2.35 1 98.75 40 TYR B O 1
ATOM 1087 N N . ASP B 1 41 ? 0.121 -9.453 2.236 1 98.75 41 ASP B N 1
ATOM 1088 C CA . ASP B 1 41 ? -1.319 -9.266 2.373 1 98.75 41 ASP B CA 1
ATOM 1089 C C . ASP B 1 41 ? -1.947 -8.859 1.042 1 98.75 41 ASP B C 1
ATOM 1091 O O . ASP B 1 41 ? -1.545 -7.859 0.438 1 98.75 41 ASP B O 1
ATOM 1095 N N . LEU B 1 42 ? -2.869 -9.633 0.593 1 98.88 42 LEU B N 1
ATOM 1096 C CA . LEU B 1 42 ? -3.613 -9.336 -0.626 1 98.88 42 LEU B CA 1
ATOM 1097 C C . LEU B 1 42 ? -4.84 -8.484 -0.321 1 98.88 42 LEU B C 1
ATOM 1099 O O . LEU B 1 42 ? -5.605 -8.797 0.595 1 98.88 42 LEU B O 1
ATOM 1103 N N . HIS B 1 43 ? -4.949 -7.379 -1.042 1 98.81 43 HIS B N 1
ATOM 1104 C CA . HIS B 1 43 ? -6.094 -6.48 -0.933 1 98.81 43 HIS B CA 1
ATOM 1105 C C . HIS B 1 43 ? -6.887 -6.438 -2.234 1 98.81 43 HIS B C 1
ATOM 1107 O O . HIS B 1 43 ? -6.363 -6.785 -3.297 1 98.81 43 HIS B O 1
ATOM 1113 N N . ARG B 1 44 ? -8.148 -6.082 -2.1 1 98.62 44 ARG B N 1
ATOM 1114 C CA . ARG B 1 44 ? -8.945 -5.676 -3.256 1 98.62 44 ARG B CA 1
ATOM 1115 C C . ARG B 1 44 ? -9.477 -4.258 -3.082 1 98.62 44 ARG B C 1
ATOM 1117 O O . ARG B 1 44 ? -9.906 -3.881 -1.989 1 98.62 44 ARG B O 1
ATOM 1124 N N . ASP B 1 45 ? -9.453 -3.467 -4.195 1 98.81 45 ASP B N 1
ATOM 1125 C CA . ASP B 1 45 ? -9.977 -2.104 -4.219 1 98.81 45 ASP B CA 1
ATOM 1126 C C . ASP B 1 45 ? -11.5 -2.094 -4.09 1 98.81 45 ASP B C 1
ATOM 1128 O O . ASP B 1 45 ? -12.195 -2.768 -4.855 1 98.81 45 ASP B O 1
ATOM 1132 N N . ASN B 1 46 ? -11.969 -1.326 -3.109 1 98.12 46 ASN B N 1
ATOM 1133 C CA . ASN B 1 46 ? -13.398 -1.322 -2.832 1 98.12 46 ASN B CA 1
ATOM 1134 C C . ASN B 1 46 ? -14.188 -0.623 -3.938 1 98.12 46 ASN B C 1
ATOM 1136 O O . ASN B 1 46 ? -15.391 -0.83 -4.074 1 98.12 46 ASN B O 1
ATOM 1140 N N . GLU B 1 47 ? -13.5 0.193 -4.742 1 97.88 47 GLU B N 1
ATOM 1141 C CA . GLU B 1 47 ? -14.18 0.982 -5.762 1 97.88 47 GLU B CA 1
ATOM 1142 C C . GLU B 1 47 ? -13.883 0.455 -7.16 1 97.88 47 GLU B C 1
ATOM 1144 O O . GLU B 1 47 ? -14.391 0.981 -8.148 1 97.88 47 GLU B O 1
ATOM 1149 N N . ASN B 1 48 ? -13.023 -0.433 -7.324 1 98.25 48 ASN B N 1
ATOM 1150 C CA . ASN B 1 48 ? -12.633 -1.066 -8.578 1 98.25 48 ASN B CA 1
ATOM 1151 C C . ASN B 1 48 ? -12.312 -2.545 -8.391 1 98.25 48 ASN B C 1
ATOM 1153 O O . ASN B 1 48 ? -11.172 -2.898 -8.078 1 98.25 48 ASN B O 1
ATOM 1157 N N . SER B 1 49 ? -13.242 -3.412 -8.617 1 97.62 49 SER B N 1
ATOM 1158 C CA . SER B 1 49 ? -13.141 -4.836 -8.297 1 97.62 49 SER B CA 1
ATOM 1159 C C . SER B 1 49 ? -12.039 -5.5 -9.117 1 97.62 49 SER B C 1
ATOM 1161 O O . SER B 1 49 ? -11.609 -6.613 -8.797 1 97.62 49 SER B O 1
ATOM 1163 N N . ALA B 1 50 ? -11.586 -4.867 -10.188 1 98.69 50 ALA B N 1
ATOM 1164 C CA . ALA B 1 50 ? -10.539 -5.438 -11.023 1 98.69 50 ALA B CA 1
ATOM 1165 C C . ALA B 1 50 ? -9.148 -5.121 -10.461 1 98.69 50 ALA B C 1
ATOM 1167 O O . ALA B 1 50 ? -8.148 -5.66 -10.93 1 98.69 50 ALA B O 1
ATOM 1168 N N . HIS B 1 51 ? -9.047 -4.246 -9.508 1 98.88 51 HIS B N 1
ATOM 1169 C CA . HIS B 1 51 ? -7.777 -3.793 -8.961 1 98.88 51 HIS B CA 1
ATOM 1170 C C . HIS B 1 51 ? -7.445 -4.52 -7.664 1 98.88 51 HIS B C 1
ATOM 1172 O O . HIS B 1 51 ? -8.156 -4.367 -6.664 1 98.88 51 HIS B O 1
ATOM 1178 N N . PHE B 1 52 ? -6.312 -5.359 -7.691 1 98.94 52 PHE B N 1
ATOM 1179 C CA . PHE B 1 52 ? -5.746 -6.051 -6.539 1 98.94 52 PHE B CA 1
ATOM 1180 C C . PHE B 1 52 ? -4.406 -5.441 -6.148 1 98.94 52 PHE B C 1
ATOM 1182 O O . PHE B 1 52 ? -3.723 -4.844 -6.98 1 98.94 52 PHE B O 1
ATOM 1189 N N . MET B 1 53 ? -4.078 -5.66 -4.863 1 98.94 53 MET B N 1
ATOM 1190 C CA . MET B 1 53 ? -2.811 -5.113 -4.379 1 98.94 53 MET B CA 1
ATOM 1191 C C . MET B 1 53 ? -2.199 -6.023 -3.318 1 98.94 53 MET B C 1
ATOM 1193 O O . MET B 1 53 ? -2.877 -6.418 -2.367 1 98.94 53 MET B O 1
ATOM 1197 N N . PHE B 1 54 ? -0.937 -6.363 -3.521 1 98.94 54 PHE B N 1
ATOM 1198 C CA . PHE B 1 54 ? -0.165 -6.945 -2.432 1 98.94 54 PHE B CA 1
ATOM 1199 C C . PHE B 1 54 ? 0.593 -5.867 -1.667 1 98.94 54 PHE B C 1
ATOM 1201 O O . PHE B 1 54 ? 1.257 -5.023 -2.271 1 98.94 54 PHE B O 1
ATOM 1208 N N . TYR B 1 55 ? 0.419 -5.84 -0.417 1 98.88 55 TYR B N 1
ATOM 1209 C CA . TYR B 1 55 ? 1.312 -5.156 0.513 1 98.88 55 TYR B CA 1
ATOM 1210 C C . TYR B 1 55 ? 2.24 -6.145 1.207 1 98.88 55 TYR B C 1
ATOM 1212 O O . TYR B 1 55 ? 1.789 -6.984 1.989 1 98.88 55 TYR B O 1
ATOM 1220 N N . GLU B 1 56 ? 3.572 -5.992 0.927 1 98.81 56 GLU B N 1
ATOM 1221 C CA . GLU B 1 56 ? 4.551 -6.98 1.382 1 98.81 56 GLU B CA 1
ATOM 1222 C C . GLU B 1 56 ? 5.621 -6.332 2.256 1 98.81 56 GLU B C 1
ATOM 1224 O O . GLU B 1 56 ? 6.066 -5.219 1.974 1 98.81 56 GLU B O 1
ATOM 1229 N N . THR B 1 57 ? 5.961 -7.047 3.266 1 98.75 57 THR B N 1
ATOM 1230 C CA . THR B 1 57 ? 7.129 -6.652 4.051 1 98.75 57 THR B CA 1
ATOM 1231 C C . THR B 1 57 ? 8.156 -7.777 4.098 1 98.75 57 THR B C 1
ATOM 1233 O O . THR B 1 57 ? 7.816 -8.922 4.402 1 98.75 57 THR B O 1
ATOM 1236 N N . TRP B 1 58 ? 9.359 -7.414 3.783 1 98.69 58 TRP B N 1
ATOM 1237 C CA . TRP B 1 58 ? 10.461 -8.375 3.695 1 98.69 58 TRP B CA 1
ATOM 1238 C C . TRP B 1 58 ? 11.617 -7.969 4.602 1 98.69 58 TRP B C 1
ATOM 1240 O O . TRP B 1 58 ? 11.906 -6.777 4.746 1 98.69 58 TRP B O 1
ATOM 1250 N N . GLN B 1 59 ? 12.25 -8.969 5.109 1 98.44 59 GLN B N 1
ATOM 1251 C CA . GLN B 1 59 ? 13.391 -8.719 5.984 1 98.44 59 GLN B CA 1
ATOM 1252 C C . GLN B 1 59 ? 14.508 -7.984 5.238 1 98.44 59 GLN B C 1
ATOM 1254 O O . GLN B 1 59 ? 15.133 -7.07 5.785 1 98.44 59 GLN B O 1
ATOM 1259 N N . THR B 1 60 ? 14.773 -8.461 4.062 1 97.75 60 THR B N 1
ATOM 1260 C CA . THR B 1 60 ? 15.797 -7.82 3.246 1 97.75 60 THR B CA 1
ATOM 1261 C C . THR B 1 60 ? 15.406 -7.836 1.771 1 97.75 60 THR B C 1
ATOM 1263 O O . THR B 1 60 ? 14.578 -8.648 1.355 1 97.75 60 THR B O 1
ATOM 1266 N N . ARG B 1 61 ? 16.031 -6.93 1.015 1 97 61 ARG B N 1
ATOM 1267 C CA . ARG B 1 61 ? 15.805 -6.898 -0.428 1 97 61 ARG B CA 1
ATOM 1268 C C . ARG B 1 61 ? 16.297 -8.18 -1.085 1 97 61 ARG B C 1
ATOM 1270 O O . ARG B 1 61 ? 15.703 -8.656 -2.053 1 97 61 ARG B O 1
ATOM 1277 N N . GLU B 1 62 ? 17.422 -8.734 -0.576 1 97.56 62 GLU B N 1
ATOM 1278 C CA . GLU B 1 62 ? 17.969 -9.969 -1.13 1 97.56 62 GLU B CA 1
ATOM 1279 C C . GLU B 1 62 ? 16.984 -11.117 -1.007 1 97.56 62 GLU B C 1
ATOM 1281 O O . GLU B 1 62 ? 16.828 -11.906 -1.941 1 97.56 62 GLU B O 1
ATOM 1286 N N . LEU B 1 63 ? 16.328 -11.188 0.105 1 98.12 63 LEU B N 1
ATOM 1287 C CA . LEU B 1 63 ? 15.359 -12.266 0.312 1 98.12 63 LEU B CA 1
ATOM 1288 C C . LEU B 1 63 ? 14.125 -12.055 -0.554 1 98.12 63 LEU B C 1
ATOM 1290 O O . LEU B 1 63 ? 13.539 -13.023 -1.048 1 98.12 63 LEU B O 1
ATOM 1294 N N . TRP B 1 64 ? 13.766 -10.805 -0.811 1 98.38 64 TRP B N 1
ATOM 1295 C CA . TRP B 1 64 ? 12.68 -10.508 -1.736 1 98.38 64 TRP B CA 1
ATOM 1296 C C . TRP B 1 64 ? 13.047 -10.906 -3.16 1 98.38 64 TRP B C 1
ATOM 1298 O O . TRP B 1 64 ? 12.219 -11.445 -3.898 1 98.38 64 TRP B O 1
ATOM 1308 N N . ARG B 1 65 ? 14.336 -10.695 -3.502 1 97.88 65 ARG B N 1
ATOM 1309 C CA . ARG B 1 65 ? 14.781 -11.094 -4.836 1 97.88 65 ARG B CA 1
ATOM 1310 C C . ARG B 1 65 ? 14.656 -12.602 -5.031 1 97.88 65 ARG B C 1
ATOM 1312 O O . ARG B 1 65 ? 14.297 -13.062 -6.113 1 97.88 65 ARG B O 1
ATOM 1319 N N . VAL B 1 66 ? 14.969 -13.352 -4.031 1 98.06 66 VAL B N 1
ATOM 1320 C CA . VAL B 1 66 ? 14.789 -14.797 -4.082 1 98.06 66 VAL B CA 1
ATOM 1321 C C . VAL B 1 66 ? 13.32 -15.125 -4.344 1 98.06 66 VAL B C 1
ATOM 1323 O O . VAL B 1 66 ? 13.008 -15.977 -5.18 1 98.06 66 VAL B O 1
ATOM 1326 N N . HIS B 1 67 ? 12.453 -14.445 -3.635 1 98.44 67 HIS B N 1
ATOM 1327 C CA . HIS B 1 67 ? 11.016 -14.594 -3.832 1 98.44 67 HIS B CA 1
ATOM 1328 C C . HIS B 1 67 ? 10.625 -14.352 -5.289 1 98.44 67 HIS B C 1
ATOM 1330 O O . HIS B 1 67 ? 9.828 -15.094 -5.855 1 98.44 67 HIS B O 1
ATOM 1336 N N . MET B 1 68 ? 11.203 -13.383 -5.906 1 97.75 68 MET B N 1
ATOM 1337 C CA . MET B 1 68 ? 10.844 -12.984 -7.266 1 97.75 68 MET B CA 1
ATOM 1338 C C . MET B 1 68 ? 11.266 -14.047 -8.273 1 97.75 68 MET B C 1
ATOM 1340 O O . MET B 1 68 ? 10.773 -14.062 -9.406 1 97.75 68 MET B O 1
ATOM 1344 N N . GLU B 1 69 ? 12.117 -14.93 -7.859 1 97 69 GLU B N 1
ATOM 1345 C CA . GLU B 1 69 ? 12.617 -15.977 -8.75 1 97 69 GLU B CA 1
ATOM 1346 C C . GLU B 1 69 ? 11.922 -17.297 -8.492 1 97 69 GLU B C 1
ATOM 1348 O O . GLU B 1 69 ? 12.211 -18.297 -9.156 1 97 69 GLU B O 1
ATOM 1353 N N . ASN B 1 70 ? 11.016 -17.312 -7.707 1 96.38 70 ASN B N 1
ATOM 1354 C CA . ASN B 1 70 ? 10.375 -18.562 -7.316 1 96.38 70 ASN B CA 1
ATOM 1355 C C . ASN B 1 70 ? 9.43 -19.078 -8.406 1 96.38 70 ASN B C 1
ATOM 1357 O O . ASN B 1 70 ? 8.836 -18.281 -9.141 1 96.38 70 ASN B O 1
ATOM 1361 N N . GLN B 1 71 ? 9.242 -20.375 -8.414 1 97.25 71 GLN B N 1
ATOM 1362 C CA . GLN B 1 71 ? 8.414 -21.047 -9.406 1 97.25 71 GLN B CA 1
ATOM 1363 C C . GLN B 1 71 ? 6.953 -20.625 -9.273 1 97.25 71 GLN B C 1
ATOM 1365 O O . GLN B 1 71 ? 6.234 -20.531 -10.273 1 97.25 71 GLN B O 1
ATOM 1370 N N . HIS B 1 72 ? 6.488 -20.359 -8.109 1 97.5 72 HIS B N 1
ATOM 1371 C CA . HIS B 1 72 ? 5.086 -20.016 -7.902 1 97.5 72 HIS B CA 1
ATOM 1372 C C . HIS B 1 72 ? 4.727 -18.719 -8.617 1 97.5 72 HIS B C 1
ATOM 1374 O O . HIS B 1 72 ? 3.617 -18.578 -9.141 1 97.5 72 HIS B O 1
ATOM 1380 N N . LEU B 1 73 ? 5.633 -17.734 -8.648 1 97.56 73 LEU B N 1
ATOM 1381 C CA . LEU B 1 73 ? 5.391 -16.5 -9.367 1 97.56 73 LEU B CA 1
ATOM 1382 C C . LEU B 1 73 ? 5.379 -16.734 -10.875 1 97.56 73 LEU B C 1
ATOM 1384 O O . LEU B 1 73 ? 4.551 -16.172 -11.586 1 97.56 73 LEU B O 1
ATOM 1388 N N . ALA B 1 74 ? 6.316 -17.594 -11.32 1 97.31 74 ALA B N 1
ATOM 1389 C CA . ALA B 1 74 ? 6.316 -17.953 -12.734 1 97.31 74 ALA B CA 1
ATOM 1390 C C . ALA B 1 74 ? 5.004 -18.625 -13.133 1 97.31 74 ALA B C 1
ATOM 1392 O O . ALA B 1 74 ? 4.465 -18.359 -14.203 1 97.31 74 ALA B O 1
ATOM 1393 N N . ASP B 1 75 ? 4.535 -19.469 -12.328 1 98.19 75 ASP B N 1
ATOM 1394 C CA . ASP B 1 75 ? 3.258 -20.141 -12.562 1 98.19 75 ASP B CA 1
ATOM 1395 C C . ASP B 1 75 ? 2.113 -19.141 -12.625 1 98.19 75 ASP B C 1
ATOM 1397 O O . ASP B 1 75 ? 1.222 -19.25 -13.469 1 98.19 75 ASP B O 1
ATOM 1401 N N . PHE B 1 76 ? 2.109 -18.141 -11.742 1 98.56 76 PHE B N 1
ATOM 1402 C CA . PHE B 1 76 ? 1.104 -17.078 -11.758 1 98.56 76 PHE B CA 1
ATOM 1403 C C . PHE B 1 76 ? 1.117 -16.344 -13.086 1 98.56 76 PHE B C 1
ATOM 1405 O O . PHE B 1 76 ? 0.068 -16.141 -13.703 1 98.56 76 PHE B O 1
ATOM 1412 N N . VAL B 1 77 ? 2.287 -15.977 -13.531 1 97.69 77 VAL B N 1
ATOM 1413 C CA . VAL B 1 77 ? 2.426 -15.227 -14.773 1 97.69 77 VAL B CA 1
ATOM 1414 C C . VAL B 1 77 ? 1.896 -16.062 -15.938 1 97.69 77 VAL B C 1
ATOM 1416 O O . VAL B 1 77 ? 1.134 -15.562 -16.766 1 97.69 77 VAL B O 1
ATOM 1419 N N . ALA B 1 78 ? 2.266 -17.281 -15.953 1 98.25 78 ALA B N 1
ATOM 1420 C CA . ALA B 1 78 ? 1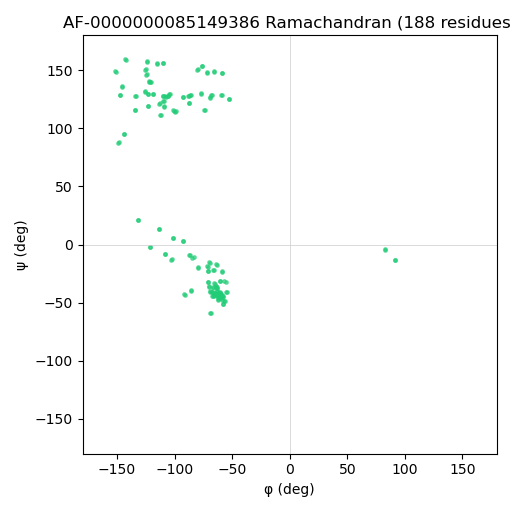.811 -18.188 -17.016 1 98.25 78 ALA B CA 1
ATOM 1421 C C . ALA B 1 78 ? 0.295 -18.344 -16.969 1 98.25 78 ALA B C 1
ATOM 1423 O O . ALA B 1 78 ? -0.369 -18.281 -18.016 1 98.25 78 ALA B O 1
ATOM 1424 N N . ALA B 1 79 ? -0.266 -18.5 -15.836 1 98.44 79 ALA B N 1
ATOM 1425 C CA . ALA B 1 79 ? -1.688 -18.781 -15.656 1 98.44 79 ALA B CA 1
ATOM 1426 C C . ALA B 1 79 ? -2.535 -17.562 -15.992 1 98.44 79 ALA B C 1
ATOM 1428 O O . ALA B 1 79 ? -3.709 -17.688 -16.344 1 98.44 79 ALA B O 1
ATOM 1429 N N . THR B 1 80 ? -1.976 -16.375 -15.93 1 98.56 80 THR B N 1
ATOM 1430 C CA . THR B 1 80 ? -2.768 -15.156 -16.109 1 98.56 80 THR B CA 1
ATOM 1431 C C . THR B 1 80 ? -2.357 -14.43 -17.391 1 98.56 80 THR B C 1
ATOM 1433 O O . THR B 1 80 ? -2.611 -13.234 -17.531 1 98.56 80 THR B O 1
ATOM 1436 N N . GLN B 1 81 ? -1.631 -15.148 -18.172 1 97.25 81 GLN B N 1
ATOM 1437 C CA . GLN B 1 81 ? -1.24 -14.547 -19.453 1 97.25 81 GLN B CA 1
ATOM 1438 C C . GLN B 1 81 ? -2.455 -14.023 -20.203 1 97.25 81 GLN B C 1
ATOM 1440 O O . GLN B 1 81 ? -3.438 -14.75 -20.391 1 97.25 81 GLN B O 1
ATOM 1445 N N . GLY B 1 82 ? -2.389 -12.719 -20.562 1 97.88 82 GLY B N 1
ATOM 1446 C CA . GLY B 1 82 ? -3.475 -12.109 -21.312 1 97.88 82 GLY B CA 1
ATOM 1447 C C . GLY B 1 82 ? -4.629 -11.656 -20.438 1 97.88 82 GLY B C 1
ATOM 1448 O O . GLY B 1 82 ? -5.586 -11.055 -20.922 1 97.88 82 GLY B O 1
ATOM 1449 N N . ALA B 1 83 ? -4.582 -11.93 -19.125 1 98.69 83 ALA B N 1
ATOM 1450 C CA . ALA B 1 83 ? -5.695 -11.656 -18.219 1 98.69 83 ALA B CA 1
ATOM 1451 C C . ALA B 1 83 ? -5.434 -10.398 -17.391 1 98.69 83 ALA B C 1
ATOM 1453 O O . ALA B 1 83 ? -6.344 -9.867 -16.75 1 98.69 83 ALA B O 1
ATOM 1454 N N . VAL B 1 84 ? -4.199 -9.922 -17.406 1 98.56 84 VAL B N 1
ATOM 1455 C CA . VAL B 1 84 ? -3.781 -8.781 -16.609 1 98.56 84 VAL B CA 1
ATOM 1456 C C . VAL B 1 84 ? -3.576 -7.566 -17.5 1 98.56 84 VAL B C 1
ATOM 1458 O O . VAL B 1 84 ? -2.914 -7.656 -18.547 1 98.56 84 VAL B O 1
ATOM 1461 N N . ASP B 1 85 ? -4.223 -6.516 -17.125 1 98.38 85 ASP B N 1
ATOM 1462 C CA . ASP B 1 85 ? -4.129 -5.273 -17.891 1 98.38 85 ASP B CA 1
ATOM 1463 C C . ASP B 1 85 ? -2.916 -4.453 -17.453 1 98.38 85 ASP B C 1
ATOM 1465 O O . ASP B 1 85 ? -2.234 -3.855 -18.281 1 98.38 85 ASP B O 1
ATOM 1469 N N . GLU B 1 86 ? -2.662 -4.434 -16.188 1 98.12 86 GLU B N 1
ATOM 1470 C CA . GLU B 1 86 ? -1.575 -3.648 -15.609 1 98.12 86 GLU B CA 1
ATOM 1471 C C . GLU B 1 86 ? -0.957 -4.363 -14.414 1 98.12 86 GLU B C 1
ATOM 1473 O O . GLU B 1 86 ? -1.669 -4.961 -13.602 1 98.12 86 GLU B O 1
ATOM 1478 N N . PHE B 1 87 ? 0.316 -4.363 -14.336 1 98.19 87 PHE B N 1
ATOM 1479 C CA . PHE B 1 87 ? 1.101 -4.832 -13.203 1 98.19 87 PHE B CA 1
ATOM 1480 C C . PHE B 1 87 ? 2.215 -3.844 -12.867 1 98.19 87 PHE B C 1
ATOM 1482 O O . PHE B 1 87 ? 3.109 -3.615 -13.688 1 98.19 87 PHE B O 1
ATOM 1489 N N . THR B 1 88 ? 2.137 -3.262 -11.703 1 98.25 88 THR B N 1
ATOM 1490 C CA . THR B 1 88 ? 3.182 -2.34 -11.273 1 98.25 88 THR B CA 1
ATOM 1491 C C . THR B 1 88 ? 3.75 -2.758 -9.914 1 98.25 88 THR B C 1
ATOM 1493 O O . THR B 1 88 ? 3.064 -3.408 -9.125 1 98.25 88 THR B O 1
ATOM 1496 N N . LEU B 1 89 ? 5.008 -2.439 -9.703 1 98.31 89 LEU B N 1
ATOM 1497 C CA . LEU B 1 89 ? 5.719 -2.76 -8.469 1 98.31 89 LEU B CA 1
ATOM 1498 C C . LEU B 1 89 ? 6.492 -1.549 -7.953 1 98.31 89 LEU B C 1
ATOM 1500 O O . LEU B 1 89 ? 7.242 -0.922 -8.703 1 98.31 89 LEU B O 1
ATOM 1504 N N . ASN B 1 90 ? 6.285 -1.194 -6.699 1 98.69 90 ASN B N 1
ATOM 1505 C CA . ASN B 1 90 ? 7.07 -0.157 -6.043 1 98.69 90 ASN B CA 1
ATOM 1506 C C . ASN B 1 90 ? 7.832 -0.708 -4.84 1 98.69 90 ASN B C 1
ATOM 1508 O O . ASN B 1 90 ? 7.254 -1.398 -3.998 1 98.69 90 ASN B O 1
ATOM 1512 N N . GLU B 1 91 ? 9.148 -0.422 -4.801 1 98.69 91 GLU B N 1
ATOM 1513 C CA . GLU B 1 91 ? 9.93 -0.652 -3.594 1 98.69 91 GLU B CA 1
ATOM 1514 C C . GLU B 1 91 ? 9.875 0.551 -2.656 1 98.69 91 GLU B C 1
ATOM 1516 O O . GLU B 1 91 ? 10.227 1.665 -3.045 1 98.69 91 GLU B O 1
ATOM 1521 N N . MET B 1 92 ? 9.406 0.249 -1.456 1 98.62 92 MET B N 1
ATOM 1522 C CA . MET B 1 92 ? 9.172 1.334 -0.507 1 98.62 92 MET B CA 1
ATOM 1523 C C . MET B 1 92 ? 9.938 1.094 0.792 1 98.62 92 MET B C 1
ATOM 1525 O O . MET B 1 92 ? 10.25 -0.049 1.129 1 98.62 92 MET B O 1
ATOM 1529 N N . THR B 1 93 ? 10.188 2.211 1.503 1 98.06 93 THR B N 1
ATOM 1530 C CA . THR B 1 93 ? 10.727 2.18 2.857 1 98.06 93 THR B CA 1
ATOM 1531 C C . THR B 1 93 ? 9.836 2.965 3.812 1 98.06 93 THR B C 1
ATOM 1533 O O . THR B 1 93 ? 9.391 4.066 3.49 1 98.06 93 THR B O 1
ATOM 1536 N N . VAL B 1 94 ? 9.5 2.336 4.988 1 98.19 94 VAL B N 1
ATOM 1537 C CA . VAL B 1 94 ? 8.75 3.055 6.012 1 98.19 94 VAL B CA 1
ATOM 1538 C C . VAL B 1 94 ? 9.609 4.164 6.605 1 98.19 94 VAL B C 1
ATOM 1540 O O . VAL B 1 94 ? 10.742 3.916 7.039 1 98.19 94 VAL B O 1
ATOM 1543 N N . ILE B 1 95 ? 9.125 5.371 6.656 1 97.81 95 ILE B N 1
ATOM 1544 C CA . ILE B 1 95 ? 9.922 6.48 7.16 1 97.81 95 ILE B CA 1
ATOM 1545 C C . ILE B 1 95 ? 9.219 7.129 8.344 1 97.81 95 ILE B C 1
ATOM 1547 O O . ILE B 1 95 ? 9.695 8.133 8.891 1 97.81 95 ILE B O 1
ATOM 1551 N N . GLY B 1 96 ? 8.094 6.672 8.688 1 93.56 96 GLY B N 1
ATOM 1552 C CA . GLY B 1 96 ? 7.32 7.176 9.812 1 93.56 96 GLY B CA 1
ATOM 1553 C C . GLY B 1 96 ? 6.016 6.434 10.023 1 93.56 96 GLY B C 1
ATOM 1554 O O . GLY B 1 96 ? 5.562 5.703 9.141 1 93.56 96 GLY B O 1
#

Nearest PDB structures (foldseek):
  4zos-assembly1_C  TM=9.530E-01  e=1.641E-09  Yersinia enterocolitica subsp. enterocolitica 8081
  1x7v-assembly3_C  TM=9.643E-01  e=3.248E-09  Pseudomonas aeruginosa
  4zos-assembly2_B  TM=9.118E-01  e=1.056E-08  Yersinia enterocolitica subsp. enterocolitica 8081
  3e8o-assembly1_B  TM=9.288E-01  e=9.274E-08  Deinococcus radiodurans
  3mcs-assembly1_A  TM=9.385E-01  e=4.628E-06  Fusobacterium nucleatum subsp. nucleatum ATCC 25586

Sequence (192 aa):
MSHLTIVANIKAKADNIELVKTELVKLIEVTRAEEGCISYDLHRDNENSAHFMFYETWQTRELWRVHMENQHLADFVAATQGAVDEFTLNEMTVIGMSHLTIVANIKAKADNIELVKTELVKLIEVTRAEEGCISYDLHRDNENSAHFMFYETWQTRELWRVHMENQHLADFVAATQGAVDEFTLNEMTVIG